Protein AF-A0A932MMW4-F1 (afdb_monomer_lite)

Structure (mmCIF, N/CA/C/O backbone):
data_AF-A0A932MMW4-F1
#
_entry.id   AF-A0A932MMW4-F1
#
loop_
_atom_site.group_PDB
_atom_site.id
_atom_site.type_symbol
_atom_site.label_atom_id
_atom_site.label_alt_id
_atom_site.label_comp_id
_atom_site.label_asym_id
_atom_site.label_entity_id
_atom_site.label_seq_id
_atom_site.pdbx_PDB_ins_code
_atom_site.Cartn_x
_atom_site.Cartn_y
_atom_site.Cartn_z
_atom_site.occupancy
_atom_site.B_iso_or_equiv
_atom_site.auth_seq_id
_atom_site.auth_comp_id
_atom_site.auth_asym_id
_atom_site.auth_atom_id
_atom_site.pdbx_PDB_model_num
ATOM 1 N N . MET A 1 1 ? -28.500 6.787 25.363 1.00 54.75 1 MET A N 1
ATOM 2 C CA . MET A 1 1 ? -27.500 6.655 24.282 1.00 54.75 1 MET A CA 1
ATOM 3 C C . MET A 1 1 ? -26.282 5.997 24.897 1.00 54.75 1 MET A C 1
ATOM 5 O O . MET A 1 1 ? -25.997 6.302 26.0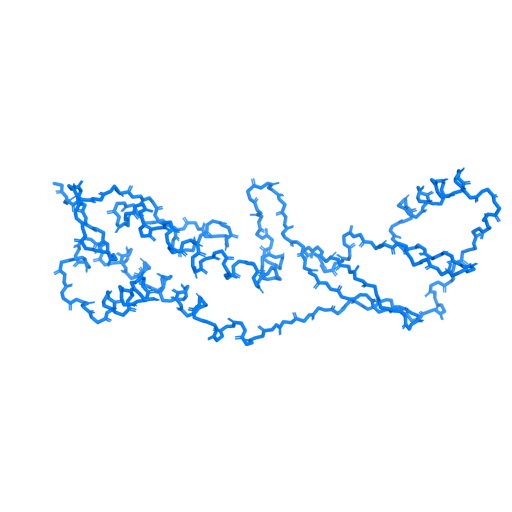50 1.00 54.75 1 MET A O 1
ATOM 9 N N . ALA A 1 2 ? -25.649 5.043 24.215 1.00 62.19 2 ALA A N 1
ATOM 10 C CA . ALA A 1 2 ? -24.431 4.435 24.739 1.00 62.19 2 ALA A CA 1
ATOM 11 C C . ALA A 1 2 ? -23.327 5.500 24.752 1.00 62.19 2 ALA A C 1
ATOM 13 O O . ALA A 1 2 ? -23.109 6.170 23.747 1.00 62.19 2 ALA A O 1
ATOM 14 N N . GLN A 1 3 ? -22.702 5.704 25.909 1.00 83.94 3 GLN A N 1
ATOM 15 C CA . GLN A 1 3 ? -21.613 6.661 26.059 1.00 83.94 3 GLN A CA 1
ATOM 16 C C . GLN A 1 3 ? -20.381 6.129 25.317 1.00 83.94 3 GLN A C 1
ATOM 18 O O . GLN A 1 3 ? -20.093 4.927 25.374 1.00 83.94 3 GLN A O 1
ATOM 23 N N . PHE A 1 4 ? -19.682 7.003 24.593 1.00 91.00 4 PHE A N 1
ATOM 24 C CA . PHE A 1 4 ? -18.461 6.626 23.889 1.00 91.00 4 PHE A CA 1
ATOM 25 C C . PHE A 1 4 ? -17.422 6.090 24.877 1.00 91.00 4 PHE A C 1
ATOM 27 O O . PHE A 1 4 ? -17.177 6.681 25.929 1.00 91.00 4 PHE A O 1
ATOM 34 N N . ARG A 1 5 ? -16.777 4.984 24.502 1.00 91.25 5 ARG A N 1
ATOM 35 C CA . ARG A 1 5 ? -15.598 4.459 25.186 1.00 91.25 5 ARG A CA 1
ATOM 36 C C . ARG A 1 5 ? -14.686 3.807 24.163 1.00 91.25 5 ARG A C 1
ATOM 38 O O . ARG A 1 5 ? -15.099 2.889 23.461 1.00 91.25 5 ARG A O 1
ATOM 45 N N . CYS A 1 6 ? -13.445 4.273 24.084 1.00 92.12 6 CYS A N 1
ATOM 46 C CA . CYS A 1 6 ? -12.487 3.754 23.119 1.00 92.12 6 CYS A CA 1
ATOM 47 C C . CYS A 1 6 ? -12.158 2.281 23.408 1.00 92.12 6 CYS A C 1
ATOM 49 O O . CYS A 1 6 ? -11.678 1.962 24.494 1.00 92.12 6 CYS A O 1
ATOM 51 N N . ILE A 1 7 ? -12.308 1.400 22.417 1.00 90.56 7 ILE A N 1
ATOM 52 C CA . ILE A 1 7 ? -12.016 -0.042 22.543 1.00 90.56 7 ILE A CA 1
ATOM 53 C C . ILE A 1 7 ? -10.526 -0.364 22.769 1.00 90.56 7 ILE A C 1
ATOM 55 O O . ILE A 1 7 ? -10.190 -1.497 23.103 1.00 90.56 7 ILE A O 1
ATOM 59 N N . TYR A 1 8 ? -9.630 0.614 22.587 1.00 89.94 8 TYR A N 1
ATOM 60 C CA . TYR A 1 8 ? -8.183 0.445 22.763 1.00 89.94 8 TYR A CA 1
ATOM 61 C C . TYR A 1 8 ? -7.666 1.022 24.079 1.00 89.94 8 TYR A C 1
ATOM 63 O O . TYR A 1 8 ? -7.039 0.312 24.858 1.00 89.94 8 TYR A O 1
ATOM 71 N N . CYS A 1 9 ? -7.893 2.316 24.326 1.00 90.62 9 CYS A N 1
ATOM 72 C CA . CYS A 1 9 ? -7.378 2.988 25.523 1.00 90.62 9 CYS A CA 1
ATOM 73 C C . CYS A 1 9 ? -8.384 3.048 26.673 1.00 90.62 9 CYS A C 1
ATOM 75 O O . CYS A 1 9 ? -8.041 3.553 27.737 1.00 90.62 9 CYS A O 1
ATOM 77 N N . LEU A 1 10 ? -9.613 2.563 26.460 1.00 90.44 10 LEU A N 1
ATOM 78 C CA . LEU A 1 10 ? -10.700 2.506 27.441 1.00 90.44 10 LEU A CA 1
ATOM 79 C C . LEU A 1 10 ? -11.137 3.861 28.015 1.00 90.44 10 LEU A C 1
ATOM 81 O O . LEU A 1 10 ? -11.967 3.873 28.924 1.00 90.44 10 LEU A O 1
ATOM 85 N N . LYS A 1 11 ? -10.626 4.969 27.469 1.00 90.75 11 LYS A N 1
ATOM 86 C CA . LYS A 1 11 ? -11.030 6.341 27.784 1.00 90.75 11 LYS A CA 1
ATOM 87 C C . LYS A 1 11 ? -12.410 6.642 27.220 1.00 90.75 11 LYS A C 1
ATOM 89 O O . LYS A 1 11 ? -12.733 6.199 26.112 1.00 90.75 11 LYS A O 1
ATOM 94 N N . ASP A 1 12 ? -13.188 7.395 27.977 1.00 92.62 12 ASP A N 1
ATOM 95 C CA . ASP A 1 12 ? -14.505 7.875 27.574 1.00 92.62 12 ASP A CA 1
ATOM 96 C C . ASP A 1 12 ? -14.435 9.249 26.883 1.00 92.62 12 ASP A C 1
ATOM 98 O O . ASP A 1 12 ? -13.357 9.772 26.583 1.00 92.62 12 ASP A O 1
ATOM 102 N N . GLU A 1 13 ? -15.602 9.817 26.585 1.00 91.44 13 GLU A N 1
ATOM 103 C CA . GLU A 1 13 ? -15.758 11.097 25.882 1.00 91.44 13 GLU A CA 1
ATOM 104 C C . GLU A 1 13 ? -15.216 12.314 26.645 1.00 91.44 13 GLU A C 1
ATOM 106 O O . GLU A 1 13 ? -14.970 13.350 26.029 1.00 91.44 13 GLU A O 1
ATOM 111 N N . GLN A 1 14 ? -15.004 12.207 27.962 1.00 91.12 14 GLN A N 1
ATOM 112 C CA . GLN A 1 14 ? -14.412 13.281 28.764 1.00 91.12 14 GLN A CA 1
ATOM 113 C C . GLN A 1 14 ? -12.898 13.362 28.545 1.00 91.12 14 GLN A C 1
ATOM 115 O O . GLN A 1 14 ? -12.306 14.436 28.648 1.00 91.12 14 GLN A O 1
ATOM 120 N N . GLU A 1 15 ? -12.268 12.231 28.218 1.00 92.88 15 GLU A N 1
ATOM 121 C CA . GLU A 1 15 ? -10.816 12.106 28.088 1.00 92.88 15 GLU A CA 1
ATOM 122 C C . GLU A 1 15 ? -10.335 11.899 26.644 1.00 92.88 15 GLU A C 1
ATOM 124 O O . GLU A 1 15 ? -9.129 11.973 26.374 1.00 92.88 15 GLU A O 1
ATOM 129 N N . ALA A 1 16 ? -11.237 11.581 25.711 1.00 93.69 16 ALA A N 1
ATOM 130 C CA . ALA A 1 16 ? -10.877 11.226 24.348 1.00 93.69 16 ALA A CA 1
ATOM 131 C C . ALA A 1 16 ? -11.954 11.594 23.317 1.00 93.69 16 ALA A C 1
ATOM 133 O O . ALA A 1 16 ? -13.139 11.334 23.493 1.00 93.69 16 ALA A O 1
ATOM 134 N N . THR A 1 17 ? -11.515 12.135 22.178 1.00 95.69 17 THR A N 1
ATOM 135 C CA . THR A 1 17 ? -12.396 12.473 21.051 1.00 95.69 17 THR A CA 1
ATOM 136 C C . THR A 1 17 ? -12.677 11.233 20.189 1.00 95.69 17 THR A C 1
ATOM 138 O O . THR A 1 17 ? -11.710 10.613 19.723 1.00 95.69 17 THR A O 1
ATOM 141 N N . PRO A 1 18 ? -13.950 10.869 19.941 1.00 94.81 18 PRO A N 1
ATOM 142 C CA . PRO A 1 18 ? -14.321 9.782 19.034 1.00 94.81 18 PRO A CA 1
ATOM 143 C C . PRO A 1 18 ? -13.820 10.010 17.603 1.00 94.81 18 PRO A C 1
ATOM 145 O O . PRO A 1 18 ? -13.626 11.141 17.159 1.00 94.81 18 PRO A O 1
ATOM 148 N N . SER A 1 19 ? -13.612 8.926 16.862 1.00 95.12 19 SER A N 1
ATOM 149 C CA . SER A 1 19 ? -13.256 8.958 15.444 1.00 95.12 19 SER A CA 1
ATOM 150 C C . SER A 1 19 ? -13.820 7.743 14.712 1.00 95.12 19 SER A C 1
ATOM 152 O O . SER A 1 19 ? -14.090 6.709 15.326 1.00 95.12 19 SER A O 1
ATOM 154 N N . ILE A 1 20 ? -13.947 7.858 13.390 1.00 94.69 20 ILE A N 1
ATOM 155 C CA . ILE A 1 20 ? -14.312 6.738 12.520 1.00 94.69 20 ILE A CA 1
ATOM 156 C C . ILE A 1 20 ? -13.055 5.902 12.257 1.00 94.69 20 ILE A C 1
ATOM 158 O O . ILE A 1 20 ? -12.068 6.411 11.714 1.00 94.69 20 ILE A O 1
ATOM 162 N N . SER A 1 21 ? -13.083 4.624 12.640 1.00 95.06 21 SER A N 1
ATOM 163 C CA . SER A 1 21 ? -12.035 3.658 12.282 1.00 95.06 21 SER A CA 1
ATOM 164 C C . SER A 1 21 ? -12.505 2.786 11.126 1.00 95.06 21 SER A C 1
ATOM 166 O O . SER A 1 21 ? -13.638 2.313 11.125 1.00 95.06 21 SER A O 1
ATOM 168 N N . HIS A 1 22 ? -11.644 2.553 10.141 1.00 95.69 22 HIS A N 1
ATOM 169 C CA . HIS A 1 22 ? -11.950 1.664 9.022 1.00 95.69 22 HIS A CA 1
ATOM 170 C C . HIS A 1 22 ? -11.292 0.314 9.258 1.00 95.69 22 HIS A C 1
ATOM 172 O O . HIS A 1 22 ? -10.068 0.281 9.289 1.00 95.69 22 HIS A O 1
ATOM 178 N N . ILE A 1 23 ? -12.050 -0.784 9.352 1.00 94.88 23 ILE A N 1
ATOM 179 C CA . ILE A 1 23 ? -11.541 -2.128 9.706 1.00 94.88 23 ILE A CA 1
ATOM 180 C C . ILE A 1 23 ? -10.325 -2.504 8.863 1.00 94.88 23 ILE A C 1
ATOM 182 O O . ILE A 1 23 ? -9.251 -2.785 9.395 1.00 94.88 23 ILE A O 1
ATOM 186 N N . PHE A 1 24 ? -10.488 -2.425 7.548 1.00 94.19 24 PHE A N 1
ATOM 187 C CA . PHE A 1 24 ? -9.375 -2.234 6.633 1.00 94.19 24 PHE A CA 1
ATOM 188 C C . PHE A 1 24 ? -9.349 -0.754 6.263 1.00 94.19 24 PHE A C 1
ATOM 190 O O . PHE A 1 24 ? -10.404 -0.227 5.912 1.00 94.19 24 PHE A O 1
ATOM 197 N N . PRO A 1 25 ? -8.198 -0.073 6.292 1.00 91.44 25 PRO A N 1
ATOM 198 C CA . PRO A 1 25 ? -8.126 1.309 5.852 1.00 91.44 25 PRO A CA 1
ATOM 199 C C . PRO A 1 25 ? -8.526 1.428 4.380 1.00 91.44 25 PRO A C 1
ATOM 201 O O . PRO A 1 25 ? -8.264 0.540 3.563 1.00 91.44 25 PRO A O 1
ATOM 204 N N . THR A 1 26 ? -9.120 2.563 4.018 1.00 89.50 26 THR A N 1
ATOM 205 C CA . THR A 1 26 ? -9.509 2.871 2.628 1.00 89.50 26 THR A CA 1
ATOM 206 C C . THR A 1 26 ? -8.328 2.805 1.665 1.00 89.50 26 THR A C 1
ATOM 208 O O . THR A 1 26 ? -8.479 2.416 0.512 1.00 89.50 26 THR A O 1
ATOM 211 N N . SER A 1 27 ? -7.121 3.106 2.153 1.00 87.25 27 SER A N 1
ATOM 212 C CA . SER A 1 27 ? -5.867 2.981 1.405 1.00 87.25 27 SER A CA 1
ATOM 213 C C . SER A 1 27 ? -5.496 1.537 1.034 1.00 87.25 27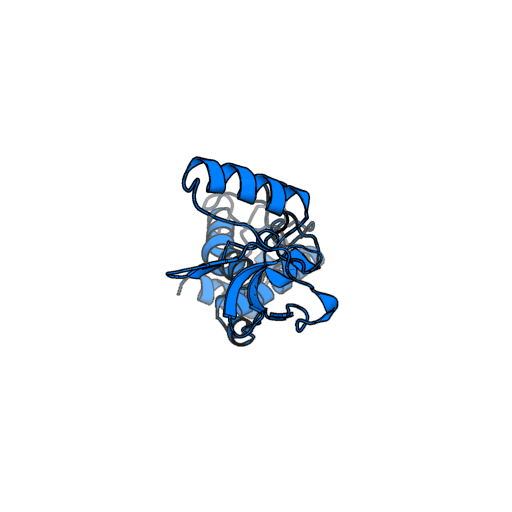 SER A C 1
ATOM 215 O O . SER A 1 27 ? -4.642 1.341 0.171 1.00 87.25 27 SER A O 1
ATOM 217 N N . LEU A 1 28 ? -6.136 0.550 1.665 1.00 90.00 28 LEU A N 1
ATOM 218 C CA . LEU A 1 28 ? -6.062 -0.880 1.361 1.00 90.00 28 LEU A CA 1
ATOM 219 C C . LEU A 1 28 ? -7.395 -1.405 0.786 1.00 90.00 28 LEU A C 1
ATOM 221 O O . LEU A 1 28 ? -7.641 -2.607 0.805 1.00 90.00 28 LEU A O 1
ATOM 225 N N . GLY A 1 29 ? -8.264 -0.518 0.286 1.00 88.44 29 GLY A N 1
ATOM 226 C CA . GLY A 1 29 ? -9.541 -0.881 -0.337 1.00 88.44 29 GLY A CA 1
ATOM 227 C C . GLY A 1 29 ? -10.658 -1.233 0.649 1.00 88.44 29 GLY A C 1
ATOM 228 O O . GLY A 1 29 ? -11.681 -1.780 0.242 1.00 88.44 29 GLY A O 1
ATOM 229 N N . GLY A 1 30 ? -10.485 -0.947 1.941 1.00 91.81 30 GLY A N 1
ATOM 230 C CA . GLY A 1 30 ? -11.514 -1.218 2.937 1.00 91.81 30 GLY A CA 1
ATOM 231 C C . GLY A 1 30 ? -12.696 -0.251 2.868 1.00 91.81 30 GLY A C 1
ATOM 232 O O . GLY A 1 30 ? -12.525 0.946 2.649 1.00 91.81 30 GLY A O 1
ATOM 233 N N . THR A 1 31 ? -13.896 -0.790 3.083 1.00 92.75 31 THR A N 1
ATOM 234 C CA . THR A 1 31 ? -15.178 -0.059 3.042 1.00 92.75 31 THR A CA 1
ATOM 235 C C . THR A 1 31 ? -15.984 -0.184 4.333 1.00 92.75 31 THR A C 1
ATOM 237 O O . THR A 1 31 ? -17.052 0.404 4.462 1.00 92.75 31 THR A O 1
ATOM 240 N N . LEU A 1 32 ? -15.507 -0.994 5.281 1.00 95.06 32 LEU A N 1
ATOM 241 C CA . LEU A 1 32 ? -16.192 -1.241 6.542 1.00 95.06 32 LEU A CA 1
ATOM 242 C C . LEU A 1 32 ? -15.663 -0.308 7.620 1.00 95.06 32 LEU A C 1
ATOM 244 O O . LEU A 1 32 ? -14.456 -0.248 7.859 1.00 95.06 32 LEU A O 1
ATOM 248 N N . GLU A 1 33 ? -16.589 0.336 8.315 1.00 95.19 33 GLU A N 1
ATOM 249 C CA . GLU A 1 33 ? -16.298 1.337 9.332 1.00 95.19 33 GLU A CA 1
ATOM 250 C C . GLU A 1 33 ? -16.858 0.932 10.702 1.00 95.19 33 GLU A C 1
ATOM 252 O O . GLU A 1 33 ? -17.843 0.194 10.825 1.00 95.19 33 GLU A O 1
ATOM 257 N N . LEU A 1 34 ? -16.196 1.439 11.734 1.00 92.25 34 LEU A N 1
ATOM 258 C CA . LEU A 1 34 ? -16.620 1.466 13.122 1.00 92.25 34 LEU A CA 1
ATOM 259 C C . LEU A 1 34 ? -16.794 2.926 13.531 1.00 92.25 34 LEU A C 1
ATOM 261 O O . LEU A 1 34 ? -15.818 3.673 13.644 1.00 92.25 34 LEU A O 1
ATOM 265 N N . ASN A 1 35 ? -18.044 3.303 13.774 1.00 91.25 35 ASN A N 1
ATOM 266 C CA . ASN A 1 35 ? -18.404 4.619 14.284 1.00 91.25 35 ASN A CA 1
ATOM 267 C C . ASN A 1 35 ? -18.329 4.613 15.809 1.00 91.25 35 ASN A C 1
ATOM 269 O O . ASN A 1 35 ? -18.717 3.630 16.438 1.00 91.25 35 ASN A O 1
ATOM 273 N N . ASP A 1 36 ? -17.807 5.695 16.386 1.00 88.38 36 ASP A N 1
ATOM 274 C CA . ASP A 1 36 ? -17.819 5.952 17.831 1.00 88.38 36 ASP A CA 1
ATOM 275 C C . ASP A 1 36 ? -17.263 4.806 18.706 1.00 88.38 36 ASP A C 1
ATOM 277 O O . ASP A 1 36 ? -17.675 4.610 19.847 1.00 88.38 36 ASP A O 1
ATOM 281 N N . ALA A 1 37 ? -16.287 4.053 18.187 1.00 91.31 37 ALA A N 1
ATOM 282 C CA . ALA A 1 37 ? -15.638 2.949 18.908 1.00 91.31 37 ALA A CA 1
ATOM 283 C C . ALA A 1 37 ? -14.154 3.209 19.205 1.00 91.31 37 ALA A C 1
ATOM 285 O O . ALA A 1 37 ? -13.584 2.629 20.128 1.00 91.31 37 ALA A O 1
ATOM 286 N N . VAL A 1 38 ? -13.501 4.074 18.426 1.00 93.88 38 VAL A N 1
ATOM 287 C CA . VAL A 1 38 ? -12.055 4.316 18.496 1.00 93.88 38 VAL A CA 1
ATOM 288 C C . VAL A 1 38 ? -11.803 5.810 18.632 1.00 93.88 38 VAL A C 1
ATOM 290 O O . VAL A 1 38 ? -12.338 6.603 17.861 1.00 93.88 38 VAL A O 1
ATOM 293 N N . CYS A 1 39 ? -10.966 6.222 19.585 1.00 95.44 39 CYS A N 1
ATOM 294 C CA . CYS A 1 39 ? -10.597 7.630 19.706 1.00 95.44 39 CYS A CA 1
ATOM 295 C C . CYS A 1 39 ? -9.556 8.057 18.664 1.00 95.44 39 CYS A C 1
ATOM 297 O O . CYS A 1 39 ? -8.750 7.252 18.189 1.00 95.44 39 CYS A O 1
ATOM 299 N N . GLN A 1 40 ? -9.516 9.356 18.371 1.00 96.00 40 GLN A N 1
ATOM 300 C CA . GLN A 1 40 ? -8.612 9.943 17.385 1.00 96.00 40 GLN A CA 1
ATOM 301 C C . GLN A 1 40 ? -7.131 9.628 17.654 1.00 96.00 40 GLN A C 1
ATOM 303 O O . GLN A 1 40 ? -6.372 9.400 16.709 1.00 96.00 40 GLN A O 1
ATOM 308 N N . SER A 1 41 ? -6.703 9.598 18.921 1.00 95.62 41 SER A N 1
ATOM 309 C CA . SER A 1 41 ? -5.307 9.321 19.279 1.00 95.62 41 SER A CA 1
ATOM 310 C C . SER A 1 41 ? -4.910 7.872 18.984 1.00 95.62 41 SER A C 1
ATOM 312 O O . SER A 1 41 ? -3.887 7.651 18.336 1.00 95.62 41 SER A O 1
ATOM 314 N N . CYS A 1 42 ? -5.736 6.893 19.373 1.00 94.94 42 CYS A N 1
ATOM 315 C CA . CYS A 1 42 ? -5.507 5.482 19.052 1.00 94.94 42 CYS A CA 1
ATOM 316 C C . CYS A 1 42 ? -5.561 5.233 17.543 1.00 94.94 42 CYS A C 1
ATOM 318 O O . CYS A 1 42 ? -4.668 4.580 17.011 1.00 94.94 42 CYS A O 1
ATOM 320 N N . ASN A 1 43 ? -6.547 5.806 16.849 1.00 95.50 43 ASN A N 1
ATOM 321 C CA . ASN A 1 43 ? -6.680 5.689 15.396 1.00 95.50 43 ASN A CA 1
ATOM 322 C C . ASN A 1 43 ? -5.433 6.236 14.672 1.00 95.50 43 ASN A C 1
ATOM 324 O O . ASN A 1 43 ? -4.843 5.576 13.819 1.00 95.50 43 ASN A O 1
ATOM 328 N N . SER A 1 44 ? -4.950 7.414 15.087 1.00 95.19 44 SER A N 1
ATOM 329 C CA . SER A 1 44 ? -3.746 8.027 14.506 1.00 95.19 44 SER A CA 1
ATOM 330 C C . SER A 1 44 ? -2.482 7.204 14.765 1.00 95.19 44 SER A C 1
ATOM 332 O O . SER A 1 44 ? -1.629 7.087 13.882 1.00 95.19 44 SER A O 1
ATOM 334 N N . LEU A 1 45 ? -2.355 6.629 15.965 1.00 94.69 45 LEU A N 1
ATOM 335 C CA . LEU A 1 45 ? -1.234 5.769 16.339 1.00 94.69 45 LEU A CA 1
ATOM 336 C C . LEU A 1 45 ? -1.233 4.468 15.525 1.00 94.69 45 LEU A C 1
ATOM 338 O O . LEU A 1 45 ? -0.202 4.100 14.968 1.00 94.69 45 LEU A O 1
ATOM 342 N N . ILE A 1 46 ? -2.389 3.812 15.395 1.00 94.94 46 ILE A N 1
ATOM 343 C CA . ILE A 1 46 ? -2.564 2.608 14.571 1.00 94.94 46 ILE A CA 1
ATOM 344 C C . ILE A 1 46 ? -2.191 2.902 13.117 1.00 94.94 46 ILE A C 1
ATOM 346 O O . ILE A 1 46 ? -1.372 2.187 12.539 1.00 94.94 46 ILE A O 1
ATOM 350 N N . ASN A 1 47 ? -2.704 3.988 12.539 1.00 94.44 47 ASN A N 1
ATOM 351 C CA . ASN A 1 47 ? -2.365 4.356 11.169 1.00 94.44 47 ASN A CA 1
ATOM 352 C C . ASN A 1 47 ? -0.843 4.529 10.982 1.00 94.44 47 ASN A C 1
ATOM 354 O O . ASN A 1 47 ? -0.266 3.982 10.044 1.00 94.44 47 ASN A O 1
ATOM 358 N N . ARG A 1 48 ? -0.169 5.232 11.905 1.00 95.00 48 ARG A N 1
ATOM 359 C CA . ARG A 1 48 ? 1.275 5.507 11.815 1.00 95.00 48 ARG A CA 1
ATOM 360 C C . ARG A 1 48 ? 2.151 4.269 12.024 1.00 95.00 48 ARG A C 1
ATOM 362 O O . ARG A 1 48 ? 3.111 4.079 11.284 1.00 95.00 48 ARG A O 1
ATOM 369 N N . GLU A 1 49 ? 1.851 3.458 13.034 1.00 94.12 49 GLU A N 1
ATOM 370 C CA . GLU A 1 49 ? 2.726 2.357 13.472 1.00 94.12 49 GLU A CA 1
ATOM 371 C C . GLU A 1 49 ? 2.383 1.014 12.817 1.00 94.12 49 GLU A C 1
ATOM 373 O O . GLU A 1 49 ? 3.165 0.064 12.893 1.00 94.12 49 GLU A O 1
ATOM 378 N N . THR A 1 50 ? 1.196 0.902 12.217 1.00 93.75 50 THR A N 1
ATOM 379 C CA . THR A 1 50 ? 0.634 -0.375 11.765 1.00 93.75 50 THR A CA 1
ATOM 380 C C . THR A 1 50 ? 0.205 -0.328 10.301 1.00 93.75 50 THR A C 1
ATOM 382 O O . THR A 1 50 ? 0.761 -1.061 9.482 1.00 93.75 50 THR A O 1
ATOM 385 N N . GLU A 1 51 ? -0.742 0.542 9.947 1.00 94.25 51 GLU A N 1
ATOM 386 C CA . GLU A 1 51 ? -1.355 0.531 8.610 1.00 94.25 51 GLU A CA 1
ATOM 387 C C . GLU A 1 51 ? -0.425 1.089 7.526 1.00 94.25 51 GLU A C 1
ATOM 389 O O . GLU A 1 51 ? -0.245 0.460 6.484 1.00 94.25 51 GLU A O 1
ATOM 394 N N . GLU A 1 52 ? 0.210 2.237 7.768 1.00 93.06 52 GLU A N 1
ATOM 395 C CA . GLU A 1 52 ? 1.102 2.876 6.798 1.00 93.06 52 GLU A CA 1
ATOM 396 C C . GLU A 1 52 ? 2.374 2.047 6.519 1.00 93.06 52 GLU A C 1
ATOM 398 O O . GLU A 1 52 ? 2.719 1.877 5.344 1.00 93.06 52 GLU A O 1
ATOM 403 N N . PRO A 1 53 ? 3.053 1.453 7.527 1.00 93.81 53 PRO A N 1
ATOM 404 C CA . PRO A 1 53 ? 4.147 0.518 7.279 1.00 93.81 53 PRO A CA 1
ATOM 405 C C . PRO A 1 53 ? 3.718 -0.703 6.460 1.00 93.81 53 PRO A C 1
ATOM 407 O O . PRO A 1 53 ? 4.440 -1.093 5.544 1.00 93.81 53 PRO A O 1
ATOM 410 N N . PHE A 1 54 ? 2.537 -1.268 6.739 1.00 93.19 54 PHE A N 1
ATOM 411 C CA . PHE A 1 54 ? 2.000 -2.379 5.955 1.00 93.19 54 PHE A CA 1
ATOM 412 C C . PHE A 1 54 ? 1.740 -1.950 4.505 1.00 93.19 54 PHE A C 1
ATOM 414 O O . PHE A 1 54 ? 2.238 -2.568 3.569 1.00 93.19 54 PHE A O 1
ATOM 421 N N . ARG A 1 55 ? 1.045 -0.832 4.291 1.00 90.94 55 ARG A N 1
ATOM 422 C CA . ARG A 1 55 ? 0.766 -0.296 2.952 1.00 90.94 55 ARG A CA 1
ATOM 423 C C . ARG A 1 55 ? 2.038 -0.063 2.131 1.00 90.94 55 ARG A C 1
ATOM 425 O O . ARG A 1 55 ? 2.052 -0.335 0.933 1.00 90.94 55 ARG A O 1
ATOM 432 N N . ARG A 1 56 ? 3.095 0.456 2.763 1.00 90.25 56 ARG A N 1
ATOM 433 C CA . ARG A 1 56 ? 4.379 0.752 2.111 1.00 90.25 56 ARG A CA 1
ATOM 434 C C . ARG A 1 56 ? 5.127 -0.505 1.676 1.00 90.25 56 ARG A C 1
ATOM 436 O O . ARG A 1 56 ? 5.731 -0.488 0.609 1.00 90.25 56 ARG A O 1
ATOM 443 N N . ASP A 1 57 ? 5.108 -1.552 2.493 1.00 91.69 57 ASP A N 1
ATOM 444 C CA . ASP A 1 57 ? 5.882 -2.770 2.237 1.00 91.69 57 ASP A CA 1
ATOM 445 C C . ASP A 1 57 ? 5.135 -3.743 1.295 1.00 91.69 57 ASP A C 1
ATOM 447 O O . ASP A 1 57 ? 5.749 -4.655 0.744 1.00 91.69 57 ASP A O 1
ATOM 451 N N . TRP A 1 58 ? 3.839 -3.509 1.036 1.00 89.19 58 TRP A N 1
ATOM 452 C CA . TRP A 1 58 ? 2.986 -4.358 0.189 1.00 89.19 58 TRP A CA 1
ATOM 453 C C . TRP A 1 58 ? 2.326 -3.639 -1.011 1.00 89.19 58 TRP A C 1
ATOM 455 O O . TRP A 1 58 ? 1.139 -3.855 -1.275 1.00 89.19 58 TRP A O 1
ATOM 465 N N . PRO A 1 59 ? 3.055 -2.826 -1.808 1.00 88.94 59 PRO A N 1
ATOM 466 C CA . PRO A 1 59 ? 2.474 -2.101 -2.943 1.00 88.94 59 PRO A CA 1
ATOM 467 C C . PRO A 1 59 ? 1.985 -3.043 -4.050 1.00 88.94 59 PRO A C 1
ATOM 469 O O . PRO A 1 59 ? 1.040 -2.712 -4.761 1.00 88.94 59 PRO A O 1
ATOM 472 N N . PHE A 1 60 ? 2.582 -4.236 -4.160 1.00 89.56 60 PHE A N 1
ATOM 473 C CA . PHE A 1 60 ? 2.164 -5.273 -5.102 1.00 89.56 60 PHE A CA 1
ATOM 474 C C . PHE A 1 60 ? 0.706 -5.692 -4.906 1.00 89.56 60 PHE A C 1
ATOM 476 O O . PHE A 1 60 ? -0.031 -5.764 -5.883 1.00 89.56 60 PHE A O 1
ATOM 483 N N . LEU A 1 61 ? 0.269 -5.907 -3.659 1.00 88.00 61 LEU A N 1
ATOM 484 C CA . LEU A 1 61 ? -1.121 -6.284 -3.381 1.00 88.00 61 LEU A CA 1
ATOM 485 C C . LEU A 1 61 ? -2.090 -5.185 -3.821 1.00 88.00 61 LEU A C 1
ATOM 487 O O . LEU A 1 61 ? -3.147 -5.476 -4.368 1.00 88.00 61 LEU A O 1
ATOM 491 N N . LEU A 1 62 ? -1.714 -3.922 -3.622 1.00 89.50 62 LEU A N 1
ATOM 492 C CA . LEU A 1 62 ? -2.539 -2.779 -4.012 1.00 89.50 62 LEU A CA 1
ATOM 493 C C . LEU A 1 62 ? -2.621 -2.632 -5.525 1.00 89.50 62 LEU A C 1
ATOM 495 O O . LEU A 1 62 ? -3.706 -2.381 -6.042 1.00 89.50 62 LEU A O 1
ATOM 499 N N . SER A 1 63 ? -1.496 -2.827 -6.216 1.00 89.88 63 SER A N 1
ATOM 500 C CA . SER A 1 63 ? -1.452 -2.814 -7.677 1.00 89.88 63 SER A CA 1
ATOM 501 C C . SER A 1 63 ? -2.307 -3.935 -8.265 1.00 89.88 63 SER A C 1
ATOM 503 O O . SER A 1 63 ? -3.206 -3.673 -9.059 1.00 89.88 63 SER A O 1
ATOM 505 N N . LEU A 1 64 ? -2.104 -5.168 -7.784 1.00 86.81 64 LEU A N 1
ATOM 506 C CA . LEU A 1 64 ? -2.815 -6.364 -8.238 1.00 86.81 64 LEU A CA 1
ATOM 507 C C . LEU A 1 64 ? -4.332 -6.263 -8.039 1.00 86.81 64 LEU A C 1
ATOM 509 O O . LEU A 1 64 ? -5.102 -6.705 -8.885 1.00 86.81 64 LEU A O 1
ATOM 513 N N . LEU A 1 65 ? -4.768 -5.693 -6.915 1.00 86.75 65 LEU A N 1
ATOM 514 C CA . LEU A 1 65 ? -6.187 -5.520 -6.602 1.00 86.75 65 LEU A CA 1
ATOM 515 C C . LEU A 1 65 ? -6.788 -4.244 -7.217 1.00 86.75 65 LEU A C 1
ATOM 517 O O . LEU A 1 65 ? -7.965 -3.962 -6.995 1.00 86.75 65 LEU A O 1
ATOM 521 N N . GLY A 1 66 ? -6.002 -3.447 -7.950 1.00 86.94 66 GLY A N 1
ATOM 522 C CA . GLY A 1 66 ? -6.454 -2.182 -8.532 1.00 86.94 66 GLY A CA 1
ATOM 523 C C . GLY A 1 66 ? -6.855 -1.130 -7.491 1.00 86.94 66 GLY A C 1
ATOM 524 O O . GLY A 1 66 ? -7.640 -0.228 -7.791 1.00 86.94 66 GLY A O 1
ATOM 525 N N . ILE A 1 67 ? -6.341 -1.234 -6.261 1.00 88.75 67 ILE A N 1
ATOM 526 C CA . ILE A 1 67 ? -6.671 -0.319 -5.166 1.00 88.75 67 ILE A CA 1
ATOM 527 C C . ILE A 1 67 ? -6.011 1.029 -5.440 1.00 88.75 67 ILE A C 1
ATOM 529 O O . ILE A 1 67 ? -4.787 1.151 -5.525 1.00 88.75 67 ILE A O 1
ATOM 533 N N . ARG A 1 68 ? -6.836 2.069 -5.559 1.00 86.56 68 ARG A N 1
ATOM 534 C CA . ARG A 1 68 ? -6.375 3.422 -5.868 1.00 86.56 68 ARG A CA 1
ATOM 535 C C . ARG A 1 68 ? -6.002 4.177 -4.602 1.00 86.56 68 ARG A C 1
ATOM 537 O O . ARG A 1 68 ? -6.653 4.093 -3.566 1.00 86.56 68 ARG A O 1
ATOM 544 N N . SER A 1 69 ? -4.940 4.965 -4.704 1.00 81.75 69 SER A N 1
ATOM 545 C CA . SER A 1 69 ? -4.601 5.961 -3.691 1.00 81.75 69 SER A CA 1
ATOM 546 C C . SER A 1 69 ? -5.627 7.101 -3.673 1.00 81.75 69 SER A C 1
ATOM 548 O O . SER A 1 69 ? -6.376 7.293 -4.625 1.00 81.75 69 SER A O 1
ATOM 550 N N . ARG A 1 70 ? -5.564 7.962 -2.647 1.00 76.69 70 ARG A N 1
ATOM 551 C CA . ARG A 1 70 ? -6.367 9.204 -2.558 1.00 76.69 70 ARG A CA 1
ATOM 552 C C . ARG A 1 70 ? -6.231 10.141 -3.768 1.00 76.69 70 ARG A C 1
ATOM 554 O O . ARG A 1 70 ? -7.014 11.067 -3.909 1.00 76.69 70 ARG A O 1
ATOM 561 N N . ARG A 1 71 ? -5.195 9.958 -4.594 1.00 81.31 71 ARG A N 1
ATOM 562 C CA . ARG A 1 71 ? -4.957 10.730 -5.823 1.00 81.31 71 ARG A CA 1
ATOM 563 C C . ARG A 1 71 ? -5.465 10.008 -7.075 1.00 81.31 71 ARG A C 1
ATOM 565 O O . ARG A 1 71 ? -5.002 10.328 -8.163 1.00 81.31 71 ARG A O 1
ATOM 572 N N . GLU A 1 72 ? -6.328 9.006 -6.919 1.00 80.12 72 GLU A N 1
ATOM 573 C CA . GLU A 1 72 ? -6.879 8.182 -8.005 1.00 80.12 72 GLU A CA 1
ATOM 574 C C . GLU A 1 72 ? -5.826 7.421 -8.828 1.00 80.12 72 GLU A C 1
ATOM 576 O O . GLU A 1 72 ? -6.072 7.007 -9.957 1.00 80.12 72 GLU A O 1
ATOM 581 N N . LYS A 1 73 ? -4.637 7.200 -8.254 1.00 83.69 73 LYS A N 1
ATOM 582 C CA . LYS A 1 73 ? -3.545 6.450 -8.893 1.00 83.69 73 LYS A CA 1
ATOM 583 C C . LYS A 1 73 ? -3.354 5.095 -8.233 1.00 83.69 73 LYS A C 1
ATOM 585 O O . LYS A 1 73 ? -3.269 5.043 -7.002 1.00 83.69 73 LYS A O 1
ATOM 590 N N . VAL A 1 74 ? -3.231 4.045 -9.041 1.00 85.75 74 VAL A N 1
ATOM 591 C CA . VAL A 1 74 ? -2.810 2.713 -8.587 1.00 85.75 74 VAL A CA 1
ATOM 592 C C . VAL A 1 74 ? -1.323 2.764 -8.196 1.00 85.75 74 VAL A C 1
ATOM 594 O O . VAL A 1 74 ? -0.531 3.361 -8.934 1.00 85.75 74 VAL A O 1
ATOM 597 N N . PRO A 1 75 ? -0.923 2.228 -7.028 1.00 88.81 75 PRO A N 1
ATOM 598 C CA . PRO A 1 75 ? 0.479 2.166 -6.627 1.00 88.81 75 PRO A CA 1
ATOM 599 C C . PRO A 1 75 ? 1.319 1.371 -7.623 1.00 88.81 75 PRO A C 1
ATOM 601 O O . PRO A 1 75 ? 0.929 0.284 -8.029 1.00 88.81 75 PRO A O 1
ATOM 604 N N . LEU A 1 76 ? 2.495 1.893 -7.968 1.00 90.88 76 LEU A N 1
ATOM 605 C CA . LEU A 1 76 ? 3.431 1.167 -8.816 1.00 90.88 76 LEU A CA 1
ATOM 606 C C . LEU A 1 76 ? 4.306 0.218 -7.989 1.00 90.88 76 LEU A C 1
ATOM 608 O O . LEU A 1 76 ? 4.673 0.531 -6.853 1.00 90.88 76 LEU A O 1
ATOM 612 N N . VAL A 1 77 ? 4.687 -0.911 -8.582 1.00 92.00 77 VAL A N 1
ATOM 613 C CA . VAL A 1 77 ? 5.505 -1.944 -7.933 1.00 92.00 77 VAL A CA 1
ATOM 614 C C . VAL A 1 77 ? 6.966 -1.797 -8.359 1.00 92.00 77 VAL A C 1
ATOM 616 O O . VAL A 1 77 ? 7.252 -1.917 -9.549 1.00 92.00 77 VAL A O 1
ATOM 619 N N . PRO A 1 78 ? 7.912 -1.545 -7.436 1.00 91.88 78 PRO A N 1
ATOM 620 C CA . PRO A 1 78 ? 9.331 -1.524 -7.775 1.00 91.88 78 PRO A CA 1
ATOM 621 C C . PRO A 1 78 ? 9.779 -2.879 -8.338 1.00 91.88 78 PRO A C 1
ATOM 623 O O . PRO A 1 78 ? 9.531 -3.917 -7.726 1.00 91.88 78 PRO A O 1
ATOM 626 N N . ALA A 1 79 ? 10.459 -2.860 -9.480 1.00 93.12 79 ALA A N 1
ATOM 627 C CA . ALA A 1 79 ? 10.937 -4.055 -10.166 1.00 93.12 79 ALA A CA 1
ATOM 628 C C . ALA A 1 79 ? 12.290 -3.813 -10.852 1.00 93.12 79 ALA A C 1
ATOM 630 O O . ALA A 1 79 ? 12.777 -2.681 -10.966 1.00 93.12 79 ALA A O 1
ATOM 631 N N . ILE A 1 80 ? 12.906 -4.899 -11.306 1.00 91.50 80 ILE A N 1
ATOM 632 C CA . ILE A 1 80 ? 14.121 -4.912 -12.110 1.00 91.50 80 ILE A CA 1
ATOM 633 C C . ILE A 1 80 ? 13.763 -5.475 -13.482 1.00 91.50 80 ILE A C 1
ATOM 635 O O . ILE A 1 80 ? 13.263 -6.588 -13.596 1.00 91.50 80 ILE A O 1
ATOM 639 N N . LEU A 1 81 ? 14.032 -4.700 -14.524 1.00 89.06 81 LEU A N 1
ATOM 640 C CA . LEU A 1 81 ? 13.944 -5.135 -15.908 1.00 89.06 81 LEU A CA 1
ATOM 641 C C . LEU A 1 81 ? 15.282 -5.754 -16.315 1.00 89.06 81 LEU A C 1
ATOM 643 O O . LEU A 1 81 ? 16.315 -5.082 -16.259 1.00 89.06 81 LEU A O 1
ATOM 647 N N . HIS A 1 82 ? 15.249 -7.020 -16.714 1.00 87.19 82 HIS A N 1
ATOM 648 C CA . HIS A 1 82 ? 16.377 -7.758 -17.267 1.00 87.19 82 HIS A CA 1
ATOM 649 C C . HIS A 1 82 ? 16.283 -7.754 -18.790 1.00 87.19 82 HIS A C 1
ATOM 651 O O . HIS A 1 82 ? 15.308 -8.258 -19.352 1.00 87.19 82 HIS A O 1
ATOM 657 N N . TYR A 1 83 ? 17.289 -7.196 -19.459 1.00 78.38 83 TYR A N 1
ATOM 658 C CA . TYR A 1 83 ? 17.323 -7.123 -20.920 1.00 78.38 83 TYR A CA 1
ATOM 659 C C . TYR A 1 83 ? 18.765 -7.013 -21.423 1.00 78.38 83 TYR A C 1
ATOM 661 O O . TYR A 1 83 ? 19.516 -6.196 -20.913 1.00 78.38 83 TYR A O 1
ATOM 669 N N . GLU A 1 84 ? 19.166 -7.827 -22.407 1.00 77.75 84 GLU A N 1
ATOM 670 C CA . GLU A 1 84 ? 20.535 -7.825 -22.974 1.00 77.75 84 GLU A CA 1
ATOM 671 C C . GLU A 1 84 ? 21.677 -7.931 -21.938 1.00 77.75 84 GLU A C 1
ATOM 673 O O . GLU A 1 84 ? 22.782 -7.450 -22.161 1.00 77.75 84 GLU A O 1
ATOM 678 N N . GLY A 1 85 ? 21.426 -8.576 -20.793 1.00 80.69 85 GLY A N 1
ATOM 679 C CA . GLY A 1 85 ? 22.389 -8.654 -19.686 1.00 80.69 85 GLY A CA 1
ATOM 680 C C . GLY A 1 85 ? 22.390 -7.431 -18.759 1.00 80.69 85 GLY A C 1
ATOM 681 O O . GLY A 1 85 ? 23.000 -7.483 -17.693 1.00 80.69 85 GLY A O 1
ATOM 682 N N . GLU A 1 86 ? 21.645 -6.381 -19.104 1.00 82.69 86 GLU A N 1
ATOM 683 C CA . GLU A 1 86 ? 21.462 -5.182 -18.293 1.00 82.69 86 GLU A CA 1
ATOM 684 C C . GLU A 1 86 ? 20.359 -5.348 -17.247 1.00 82.69 86 GLU A C 1
ATOM 686 O O . GLU A 1 86 ? 19.409 -6.125 -17.406 1.00 82.69 86 GLU A O 1
ATOM 691 N N . ARG A 1 87 ? 20.483 -4.575 -16.161 1.00 88.12 87 ARG A N 1
ATOM 692 C CA . ARG A 1 87 ? 19.520 -4.527 -15.054 1.00 88.12 87 ARG A CA 1
ATOM 693 C C . ARG A 1 87 ? 19.066 -3.095 -14.826 1.00 88.12 87 ARG A C 1
ATOM 695 O O . ARG A 1 87 ? 19.814 -2.275 -14.295 1.00 88.12 87 ARG A O 1
ATOM 702 N N . VAL A 1 88 ? 17.818 -2.805 -15.173 1.00 87.88 88 VAL A N 1
ATOM 703 C CA . VAL A 1 88 ? 17.253 -1.454 -15.088 1.00 87.88 88 VAL A CA 1
ATOM 704 C C . VAL A 1 88 ? 16.168 -1.408 -14.021 1.00 87.88 88 VAL A C 1
ATOM 706 O O . VAL A 1 88 ? 15.268 -2.242 -14.003 1.00 87.88 88 VAL A O 1
ATOM 709 N N . LYS A 1 89 ? 16.225 -0.424 -13.119 1.00 90.06 89 LYS A N 1
ATOM 710 C CA . LYS A 1 89 ? 15.144 -0.204 -12.148 1.00 90.06 89 LYS A CA 1
ATOM 711 C C . LYS A 1 89 ? 13.923 0.360 -12.868 1.00 90.06 89 LYS A C 1
ATOM 713 O O . LYS A 1 89 ? 14.018 1.403 -13.513 1.00 90.06 89 LYS A O 1
ATOM 718 N N . VAL A 1 90 ? 12.787 -0.309 -12.716 1.00 91.81 90 VAL A N 1
ATOM 719 C CA . VAL A 1 90 ? 11.500 0.094 -13.289 1.00 91.81 90 VAL A CA 1
ATOM 720 C C . VAL A 1 90 ? 10.404 0.027 -12.228 1.00 91.81 90 VAL A C 1
ATOM 722 O O . VAL A 1 90 ? 10.607 -0.464 -11.117 1.00 91.81 90 VAL A O 1
ATOM 725 N N . TYR A 1 91 ? 9.236 0.548 -12.577 1.00 91.25 91 TYR A N 1
ATOM 726 C CA . TYR A 1 91 ? 8.039 0.508 -11.749 1.00 91.25 91 TYR A CA 1
ATOM 727 C C . TYR A 1 91 ? 6.910 -0.113 -12.567 1.00 91.25 91 TYR A C 1
ATOM 729 O O . TYR A 1 91 ? 6.627 0.384 -13.654 1.00 91.25 91 TYR A O 1
ATOM 737 N N . LEU A 1 92 ? 6.294 -1.185 -12.073 1.00 90.50 92 LEU A N 1
ATOM 738 C CA . LEU A 1 92 ? 5.220 -1.896 -12.768 1.00 90.50 92 LEU A CA 1
ATOM 739 C C . LEU A 1 92 ? 3.851 -1.306 -12.417 1.00 90.50 92 LEU A C 1
ATOM 741 O O . LEU A 1 92 ? 3.627 -0.922 -11.267 1.00 90.50 92 LEU A O 1
ATOM 745 N N . ASN A 1 93 ? 2.955 -1.237 -13.398 1.00 88.25 93 ASN A N 1
ATOM 746 C CA . ASN A 1 93 ? 1.549 -0.856 -13.233 1.00 88.25 93 ASN A CA 1
ATOM 747 C C . ASN A 1 93 ? 0.682 -2.049 -12.758 1.00 88.25 93 ASN A C 1
ATOM 749 O O . ASN A 1 93 ? 1.208 -3.066 -12.293 1.00 88.25 93 ASN A O 1
ATOM 753 N N . ALA A 1 94 ? -0.647 -1.907 -12.825 1.00 86.69 94 ALA A N 1
ATOM 754 C CA . ALA A 1 94 ? -1.604 -2.943 -12.415 1.00 86.69 94 ALA A CA 1
ATOM 755 C C . ALA A 1 94 ? -1.570 -4.166 -13.343 1.00 86.69 94 ALA A C 1
ATOM 757 O O . ALA A 1 94 ? -1.816 -5.291 -12.915 1.00 86.69 94 ALA A O 1
ATOM 758 N N . GLU A 1 95 ? -1.214 -3.940 -14.603 1.00 86.69 95 GLU A N 1
ATOM 759 C CA . GLU A 1 95 ? -1.092 -4.935 -15.661 1.00 86.69 95 GLU A CA 1
ATOM 760 C C . GLU A 1 95 ? 0.250 -5.691 -15.596 1.00 86.69 95 GLU A C 1
ATOM 762 O O . GLU A 1 95 ? 0.463 -6.652 -16.332 1.00 86.69 95 GLU A O 1
ATOM 767 N N . GLY A 1 96 ? 1.157 -5.287 -14.697 1.00 84.50 96 GLY A N 1
ATOM 768 C CA . GLY A 1 96 ? 2.502 -5.855 -14.583 1.00 84.50 96 GLY A CA 1
ATOM 769 C C . GLY A 1 96 ? 3.487 -5.321 -15.628 1.00 84.50 96 GLY A C 1
ATOM 770 O O . GLY A 1 96 ? 4.600 -5.835 -15.749 1.00 84.50 96 GLY A O 1
ATOM 771 N N . GLU A 1 97 ? 3.110 -4.277 -16.360 1.00 85.81 97 GLU A N 1
ATOM 772 C CA . GLU A 1 97 ? 3.927 -3.634 -17.382 1.00 85.81 97 GLU A CA 1
ATOM 773 C C . GLU A 1 97 ? 4.742 -2.475 -16.784 1.00 85.81 97 GLU A C 1
ATOM 775 O O . GLU A 1 97 ? 4.269 -1.773 -15.883 1.00 85.81 97 GLU A O 1
ATOM 780 N N . PRO A 1 98 ? 5.969 -2.215 -17.267 1.00 86.31 98 PRO A N 1
ATOM 781 C CA . PRO A 1 98 ? 6.731 -1.045 -16.848 1.00 86.31 98 PRO A CA 1
ATOM 782 C C . PRO A 1 98 ? 6.002 0.265 -17.188 1.00 86.31 98 PRO A C 1
ATOM 784 O O . PRO A 1 98 ? 5.809 0.594 -18.352 1.00 86.31 98 PRO A O 1
ATOM 787 N N . SER A 1 99 ? 5.674 1.067 -16.173 1.00 82.75 99 SER A N 1
ATOM 788 C CA . SER A 1 99 ? 5.058 2.393 -16.342 1.00 82.75 99 SER A CA 1
ATOM 789 C C . SER A 1 99 ? 5.990 3.404 -17.017 1.00 82.75 99 SER A C 1
ATOM 791 O O . SER A 1 99 ? 5.515 4.389 -17.574 1.00 82.75 99 SER A O 1
ATOM 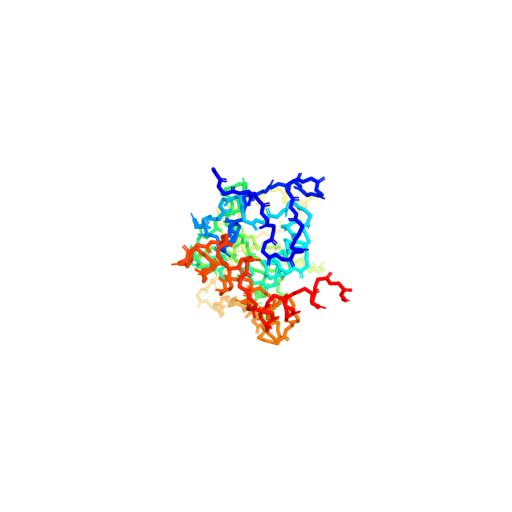793 N N . HIS A 1 100 ? 7.302 3.211 -16.892 1.00 80.06 100 HIS A N 1
ATOM 794 C CA . HIS A 1 100 ? 8.337 3.987 -17.566 1.00 80.06 100 HIS A CA 1
ATOM 795 C C . HIS A 1 100 ? 9.629 3.169 -17.563 1.00 80.06 100 HIS A C 1
ATOM 797 O O . HIS A 1 100 ? 10.063 2.690 -16.509 1.00 80.06 100 HIS A O 1
ATOM 803 N N . VAL A 1 101 ? 10.286 3.064 -18.717 1.00 78.00 101 VAL A N 1
ATOM 804 C CA . VAL A 1 101 ? 11.614 2.446 -18.827 1.00 78.00 101 VAL A CA 1
ATOM 805 C C . VAL A 1 101 ? 12.646 3.547 -19.063 1.00 78.00 101 VAL A C 1
ATOM 807 O O . VAL A 1 101 ? 12.611 4.193 -20.113 1.00 78.00 101 VAL A O 1
ATOM 810 N N . PRO A 1 102 ? 13.551 3.829 -18.108 1.00 78.12 102 PRO A N 1
ATOM 811 C CA . PRO A 1 102 ? 14.574 4.841 -18.327 1.00 78.12 102 PRO A CA 1
ATOM 812 C C . PRO A 1 102 ? 15.533 4.413 -19.446 1.00 78.12 102 PRO A C 1
ATOM 814 O O . PRO A 1 102 ? 15.744 3.214 -19.649 1.00 78.12 102 PRO A O 1
ATOM 817 N N . PRO A 1 103 ? 16.106 5.374 -20.191 1.00 79.25 103 PRO A N 1
ATOM 818 C CA . PRO A 1 103 ? 17.125 5.057 -21.178 1.00 79.25 103 PRO A CA 1
ATOM 819 C C . PRO A 1 103 ? 18.372 4.493 -20.485 1.00 79.25 103 PRO A C 1
ATOM 821 O O . PRO A 1 103 ? 18.786 4.985 -19.433 1.00 79.25 103 PRO A O 1
ATOM 824 N N . VAL A 1 104 ? 18.991 3.488 -21.097 1.00 81.06 104 VAL A N 1
ATOM 825 C CA . VAL A 1 104 ? 20.323 3.005 -20.724 1.00 81.06 104 VAL A CA 1
ATOM 826 C C . VAL A 1 104 ? 21.334 3.855 -21.483 1.00 81.06 104 VAL A C 1
ATOM 828 O O . VAL A 1 104 ? 21.338 3.863 -22.713 1.00 81.06 104 VAL A O 1
ATOM 831 N N . ILE A 1 105 ? 22.144 4.617 -20.751 1.00 80.00 105 ILE A N 1
ATOM 832 C CA . ILE A 1 105 ? 23.174 5.495 -21.310 1.00 80.00 105 ILE A CA 1
ATOM 833 C C . ILE A 1 105 ? 24.532 4.911 -20.937 1.00 80.00 105 ILE A C 1
ATOM 835 O O . ILE A 1 105 ? 24.890 4.858 -19.762 1.00 80.00 105 ILE A O 1
ATOM 839 N N . GLU A 1 106 ? 25.285 4.499 -21.945 1.00 79.56 106 GLU A N 1
ATOM 840 C CA . GLU A 1 106 ? 26.668 4.050 -21.831 1.00 79.56 106 GLU A CA 1
ATOM 841 C C . GLU A 1 106 ? 27.610 5.080 -22.469 1.00 79.56 106 GLU A C 1
ATOM 843 O O . GLU A 1 106 ? 27.172 6.034 -23.112 1.00 79.56 106 GLU A O 1
ATOM 848 N N . ALA A 1 107 ? 28.925 4.892 -22.317 1.00 78.25 107 ALA A N 1
ATOM 849 C CA . ALA A 1 107 ? 29.927 5.846 -22.800 1.00 78.25 107 ALA A CA 1
ATOM 850 C C . ALA A 1 107 ? 29.838 6.136 -24.314 1.00 78.25 107 ALA A C 1
ATOM 852 O O . ALA A 1 107 ? 30.230 7.216 -24.752 1.00 78.25 107 ALA A O 1
ATOM 853 N N . THR A 1 108 ? 29.335 5.185 -25.108 1.00 81.56 108 THR A N 1
ATOM 854 C CA . THR A 1 108 ? 29.277 5.275 -26.577 1.00 81.56 108 THR A CA 1
ATOM 855 C C . THR A 1 108 ? 27.897 4.997 -27.171 1.00 81.56 108 THR A C 1
ATOM 857 O O . THR A 1 108 ? 27.725 5.159 -28.378 1.00 81.56 108 THR A O 1
ATOM 860 N N . GLN A 1 109 ? 26.913 4.583 -26.367 1.00 82.75 109 GLN A N 1
ATOM 861 C CA . GLN A 1 109 ? 25.595 4.187 -26.863 1.00 82.75 109 GLN A CA 1
ATOM 862 C C . GLN A 1 109 ? 24.464 4.595 -25.922 1.00 82.75 109 GLN A C 1
ATOM 864 O O . GLN A 1 109 ? 24.626 4.637 -24.705 1.00 82.75 109 GLN A O 1
ATOM 869 N N . VAL A 1 110 ? 23.297 4.872 -26.506 1.00 84.81 110 VAL A N 1
ATOM 870 C CA . VAL A 1 110 ? 22.055 5.154 -25.779 1.00 84.81 110 VAL A CA 1
ATOM 871 C C . VAL A 1 110 ? 20.982 4.204 -26.274 1.00 84.81 110 VAL A C 1
ATOM 873 O O . VAL A 1 110 ? 20.699 4.149 -27.469 1.00 84.81 110 VAL A O 1
ATOM 876 N N . LYS A 1 111 ? 20.361 3.477 -25.348 1.00 84.25 111 LYS A N 1
ATOM 877 C CA . LYS A 1 111 ? 19.256 2.560 -25.630 1.00 84.25 111 LYS A CA 1
ATOM 878 C C . LYS A 1 111 ? 17.999 3.069 -24.930 1.00 84.25 111 LYS A C 1
ATOM 880 O O . LYS A 1 111 ? 18.017 3.305 -23.724 1.00 84.25 111 LYS A O 1
ATOM 885 N N . LYS A 1 112 ? 16.898 3.241 -25.665 1.00 84.69 112 LYS A N 1
ATOM 886 C CA . LYS A 1 112 ? 15.584 3.606 -25.110 1.00 84.69 112 LYS A CA 1
ATOM 887 C C . LYS A 1 112 ? 14.568 2.544 -25.495 1.00 84.69 112 LYS A C 1
ATOM 889 O O . LYS A 1 112 ? 14.455 2.185 -26.662 1.00 84.69 112 LYS A O 1
ATOM 894 N N . PHE A 1 113 ? 13.813 2.103 -24.499 1.00 77.00 113 PHE A N 1
ATOM 895 C CA . PHE A 1 113 ? 12.733 1.138 -24.647 1.00 77.00 113 PHE A CA 1
ATOM 896 C C . PHE A 1 113 ? 11.423 1.767 -24.178 1.00 77.00 113 PHE A C 1
ATOM 898 O O . PHE A 1 113 ? 11.422 2.655 -23.317 1.00 77.00 113 PHE A O 1
ATOM 905 N N . GLY A 1 114 ? 10.320 1.314 -24.759 1.00 75.56 114 GLY A N 1
ATOM 906 C CA . GLY A 1 114 ? 8.980 1.775 -24.422 1.00 75.56 114 GLY A CA 1
ATOM 907 C C . GLY A 1 114 ? 8.038 1.726 -25.623 1.00 75.56 114 GLY A C 1
ATOM 9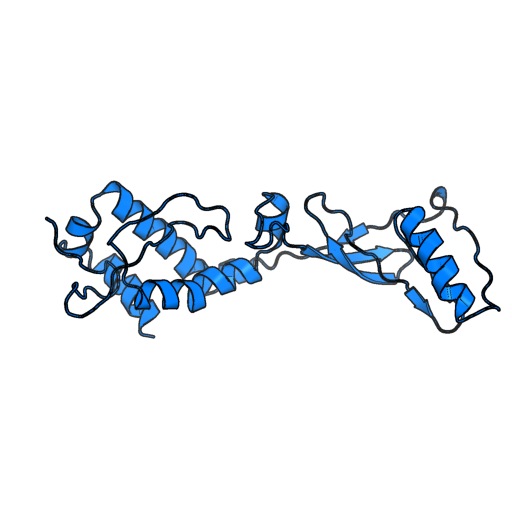08 O O . GLY A 1 114 ? 8.433 1.267 -26.700 1.00 75.56 114 GLY A O 1
ATOM 909 N N . PRO A 1 115 ? 6.800 2.209 -25.447 1.00 75.94 115 PRO A N 1
ATOM 910 C CA . PRO A 1 115 ? 5.863 2.430 -26.539 1.00 75.94 115 PRO A CA 1
ATOM 911 C C . PRO A 1 115 ? 6.488 3.294 -27.639 1.00 75.94 115 PRO A C 1
ATOM 913 O O . PRO A 1 115 ? 7.265 4.207 -27.352 1.00 75.94 115 PRO A O 1
ATOM 916 N N . GLY A 1 116 ? 6.126 3.029 -28.898 1.00 80.12 116 GLY A N 1
ATOM 917 C CA . GLY A 1 116 ? 6.714 3.711 -30.057 1.00 80.12 116 GLY A CA 1
ATOM 918 C C . GLY A 1 116 ? 6.666 5.237 -29.947 1.00 80.12 116 GLY A C 1
ATOM 919 O O . GLY A 1 116 ? 7.668 5.894 -30.194 1.00 80.12 116 GLY A O 1
ATOM 920 N N . GLU A 1 117 ? 5.549 5.799 -29.481 1.00 82.94 117 GLU A N 1
ATOM 921 C CA . GLU A 1 117 ? 5.402 7.248 -29.286 1.00 82.94 117 GLU A CA 1
ATOM 922 C C . GLU A 1 117 ? 6.405 7.822 -28.274 1.00 82.94 117 GLU A C 1
ATOM 924 O O . GLU A 1 117 ? 7.025 8.852 -28.533 1.00 82.94 117 GLU A O 1
ATOM 929 N N . GLU A 1 118 ? 6.616 7.137 -27.147 1.00 81.62 118 GLU A N 1
ATOM 930 C CA . GLU A 1 118 ? 7.556 7.570 -26.107 1.00 81.62 118 GLU A CA 1
ATOM 931 C C . GLU A 1 118 ? 9.007 7.485 -26.600 1.00 81.62 118 GLU A C 1
ATOM 933 O O . GLU A 1 118 ? 9.819 8.376 -26.344 1.00 81.62 118 GLU A O 1
ATOM 938 N N . VAL A 1 119 ? 9.335 6.420 -27.338 1.00 84.75 119 VAL A N 1
ATOM 939 C CA . VAL A 1 119 ? 10.658 6.236 -27.942 1.00 84.75 119 VAL A CA 1
ATOM 940 C C . VAL A 1 119 ? 10.928 7.330 -28.973 1.00 84.75 119 VAL A C 1
ATOM 942 O O . VAL A 1 119 ? 11.997 7.935 -28.947 1.00 84.75 119 VAL A O 1
ATOM 945 N N . GLU A 1 120 ? 9.971 7.623 -29.854 1.00 87.31 120 GLU A N 1
ATOM 946 C CA . GLU A 1 120 ? 10.125 8.663 -30.873 1.00 87.31 120 GLU A CA 1
ATOM 947 C C . GLU A 1 120 ? 10.228 10.066 -30.266 1.00 87.31 120 GLU A C 1
ATOM 949 O O . GLU A 1 120 ? 11.043 10.869 -30.725 1.00 87.31 120 GLU A O 1
ATOM 954 N N . GLN A 1 121 ? 9.470 10.363 -29.206 1.00 87.62 121 GLN A N 1
ATOM 955 C CA . GLN A 1 121 ? 9.607 11.636 -28.498 1.00 87.62 121 GLN A CA 1
ATOM 956 C C . GLN A 1 121 ? 10.991 11.764 -27.851 1.00 87.62 121 GLN A C 1
ATOM 958 O O . GLN A 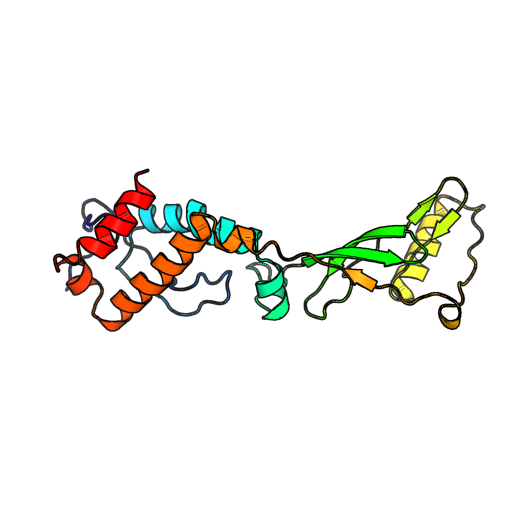1 121 ? 11.670 12.771 -28.044 1.00 87.62 121 GLN A O 1
ATOM 963 N N . PHE A 1 122 ? 11.463 10.717 -27.167 1.00 88.06 122 PHE A N 1
ATOM 964 C CA . PHE A 1 122 ? 12.800 10.713 -26.575 1.00 88.06 122 PHE A CA 1
ATOM 965 C C . PHE A 1 122 ? 13.902 10.899 -27.626 1.00 88.06 122 PHE A C 1
ATOM 967 O O . PHE A 1 122 ? 14.841 11.661 -27.400 1.00 88.06 122 PHE A O 1
ATOM 974 N N . LYS A 1 123 ? 13.791 10.240 -28.790 1.00 89.44 123 LYS A N 1
ATOM 975 C CA . LYS A 1 123 ? 14.750 10.401 -29.895 1.00 89.44 123 LYS A CA 1
ATOM 976 C C . LYS A 1 123 ? 14.866 11.857 -30.338 1.00 89.44 123 LYS A C 1
ATOM 978 O O . LYS A 1 123 ? 15.987 12.318 -30.553 1.00 89.44 123 LYS A O 1
ATOM 983 N N . LYS A 1 124 ? 13.736 12.565 -30.460 1.00 88.94 124 LYS A N 1
ATOM 984 C CA . LYS A 1 124 ? 13.702 13.993 -30.817 1.00 88.94 124 LYS A CA 1
ATOM 985 C C . LYS A 1 124 ? 14.384 14.840 -29.746 1.00 88.94 124 LYS A C 1
ATOM 987 O O . LYS A 1 124 ? 15.371 15.505 -30.047 1.00 88.94 124 LYS A O 1
ATOM 992 N N . ASP A 1 125 ? 13.931 14.728 -28.498 1.00 90.88 125 ASP A N 1
ATOM 993 C CA . ASP A 1 125 ? 14.436 15.527 -27.373 1.00 90.88 125 ASP A CA 1
ATOM 994 C C . ASP A 1 125 ? 15.942 15.311 -27.134 1.00 90.88 125 ASP A C 1
ATOM 996 O O . ASP A 1 125 ? 16.677 16.220 -26.738 1.00 90.88 125 ASP A O 1
ATOM 1000 N N . TYR A 1 126 ? 16.420 14.084 -27.355 1.00 89.88 126 TYR A N 1
ATOM 1001 C CA . TYR A 1 126 ? 17.826 13.736 -27.192 1.00 89.88 126 TYR A CA 1
ATOM 1002 C C . TYR A 1 126 ? 18.678 14.216 -28.374 1.00 89.88 126 TYR A C 1
ATOM 1004 O O . TYR A 1 126 ? 19.787 14.706 -28.159 1.00 89.88 126 TYR A O 1
ATOM 1012 N N . ALA A 1 127 ? 18.165 14.142 -29.608 1.00 90.12 127 ALA A N 1
ATOM 1013 C CA . ALA A 1 127 ? 18.856 14.644 -30.798 1.00 90.12 127 ALA A CA 1
ATOM 1014 C C . ALA A 1 127 ? 19.030 16.173 -30.782 1.00 90.12 127 ALA A C 1
ATOM 1016 O O . ALA A 1 127 ? 20.055 16.665 -31.248 1.00 90.12 127 ALA A O 1
ATOM 1017 N N . GLU A 1 128 ? 18.095 16.924 -30.186 1.00 90.88 128 GLU A N 1
ATOM 1018 C CA . GLU A 1 128 ? 18.240 18.377 -29.983 1.00 90.88 128 GLU A CA 1
ATOM 1019 C C . GLU A 1 128 ? 19.477 18.730 -29.143 1.00 90.88 128 GLU A C 1
ATOM 1021 O O . GLU A 1 128 ? 20.151 19.728 -29.396 1.00 90.88 128 GLU A O 1
ATOM 1026 N N . LYS A 1 129 ? 19.797 17.895 -28.150 1.00 90.62 129 LYS A N 1
ATOM 1027 C CA . LYS A 1 129 ? 20.947 18.085 -27.250 1.00 90.62 129 LYS A CA 1
ATOM 1028 C C . LYS A 1 129 ? 22.223 17.432 -27.780 1.00 90.62 129 LYS A C 1
ATOM 1030 O O . LYS A 1 129 ? 23.323 17.867 -27.444 1.00 90.62 129 LYS A O 1
ATOM 1035 N N . HIS A 1 130 ? 22.079 16.395 -28.601 1.00 87.88 130 HIS A N 1
ATOM 1036 C CA . HIS A 1 130 ? 23.168 15.575 -29.119 1.00 87.88 130 HIS A CA 1
ATOM 1037 C C . HIS A 1 130 ? 22.990 15.326 -30.630 1.00 87.88 130 HIS A C 1
ATOM 1039 O O . HIS A 1 130 ? 22.659 14.212 -31.040 1.00 87.88 130 HIS A O 1
ATOM 1045 N N . PRO A 1 131 ? 23.250 16.334 -31.486 1.00 87.88 131 PRO A N 1
ATOM 1046 C CA . PRO A 1 131 ? 22.952 16.268 -32.923 1.00 87.88 131 PRO A CA 1
ATOM 1047 C C . PRO A 1 131 ? 23.763 15.215 -33.695 1.00 87.88 131 PRO A C 1
ATOM 1049 O O . PRO A 1 131 ? 23.396 14.847 -34.805 1.00 87.88 131 PRO A O 1
ATOM 1052 N N . ASN A 1 132 ? 24.850 14.704 -33.110 1.00 87.50 132 ASN A N 1
ATOM 1053 C CA . ASN A 1 132 ? 25.706 13.683 -33.723 1.00 87.50 132 ASN A CA 1
ATOM 1054 C C . ASN A 1 132 ? 25.239 12.241 -33.445 1.00 87.50 132 ASN A C 1
ATOM 1056 O O . ASN A 1 132 ? 25.917 11.292 -33.836 1.00 87.50 132 ASN A O 1
ATOM 1060 N N . VAL A 1 133 ? 24.128 12.053 -32.729 1.00 86.12 133 VAL A N 1
ATOM 1061 C CA . VAL A 1 133 ? 23.610 10.723 -32.383 1.00 86.12 133 VAL A CA 1
ATOM 1062 C C . VAL A 1 133 ? 22.867 10.127 -33.571 1.00 86.12 133 VAL A C 1
ATOM 1064 O O . VAL A 1 133 ? 21.939 10.728 -34.107 1.00 86.12 133 VAL A O 1
ATOM 1067 N N . VAL A 1 134 ? 23.246 8.907 -33.953 1.00 86.44 134 VAL A N 1
ATOM 1068 C CA . VAL A 1 134 ? 22.570 8.135 -34.999 1.00 86.44 134 VAL A CA 1
ATOM 1069 C C . VAL A 1 134 ? 21.740 7.039 -34.345 1.00 86.44 134 VAL A C 1
ATOM 1071 O O . VAL A 1 134 ? 22.274 6.131 -33.709 1.00 86.44 134 VAL A O 1
ATOM 1074 N N . TRP A 1 135 ? 20.422 7.115 -34.511 1.00 86.31 135 TRP A N 1
ATOM 1075 C CA . TRP A 1 135 ? 19.501 6.099 -34.011 1.00 86.31 135 TRP A CA 1
ATOM 1076 C C . TRP A 1 135 ? 19.449 4.905 -34.960 1.00 86.31 135 TRP A C 1
ATOM 1078 O O . TRP A 1 135 ? 19.189 5.062 -36.151 1.00 86.31 135 TRP A O 1
ATOM 1088 N N . THR A 1 136 ? 19.638 3.703 -34.423 1.00 84.75 136 THR A N 1
ATOM 1089 C CA . THR A 1 136 ? 19.445 2.448 -35.157 1.00 84.75 136 THR A CA 1
ATOM 1090 C C . THR A 1 136 ? 18.282 1.672 -34.546 1.00 84.75 136 THR A C 1
ATOM 1092 O O . THR A 1 136 ? 18.091 1.662 -33.330 1.00 84.75 136 THR A O 1
ATOM 1095 N N . GLY A 1 137 ? 17.445 1.079 -35.401 1.00 78.94 137 GLY A N 1
ATOM 1096 C CA . GLY A 1 137 ? 16.364 0.200 -34.962 1.00 78.94 137 GLY A CA 1
ATOM 1097 C C . GLY A 1 137 ? 16.928 -1.146 -34.521 1.00 78.94 137 GLY A C 1
ATOM 1098 O O . GLY A 1 137 ? 17.793 -1.704 -35.194 1.00 78.94 137 GLY A O 1
ATOM 1099 N N . MET A 1 138 ? 16.434 -1.662 -33.401 1.00 74.00 138 MET A N 1
ATOM 1100 C CA . MET A 1 138 ? 16.829 -2.965 -32.882 1.00 74.00 138 MET A CA 1
ATOM 1101 C C . MET A 1 138 ? 15.759 -3.998 -33.250 1.00 74.00 138 MET A C 1
ATOM 1103 O O . MET A 1 138 ? 14.569 -3.763 -33.039 1.00 74.00 138 MET A O 1
ATOM 1107 N N . ASP A 1 139 ? 16.175 -5.120 -33.836 1.00 70.62 139 ASP A N 1
ATOM 1108 C CA . ASP A 1 139 ? 15.273 -6.215 -34.201 1.00 70.62 139 ASP A CA 1
ATOM 1109 C C . ASP A 1 139 ? 14.933 -7.045 -32.957 1.00 70.62 139 ASP A C 1
ATOM 1111 O O . ASP A 1 139 ? 15.695 -7.926 -32.551 1.00 70.62 139 ASP A O 1
ATOM 1115 N N . LEU A 1 140 ? 13.778 -6.750 -32.355 1.00 65.75 140 LEU A N 1
ATOM 1116 C CA . LEU A 1 140 ? 13.284 -7.429 -31.154 1.00 65.75 140 LEU A CA 1
ATOM 1117 C C . LEU A 1 140 ? 13.041 -8.932 -31.365 1.00 65.75 140 LEU A C 1
ATOM 1119 O O . LEU A 1 140 ? 12.982 -9.673 -30.391 1.00 65.75 140 LEU A O 1
ATOM 1123 N N . ALA A 1 141 ? 12.925 -9.413 -32.612 1.00 66.62 141 ALA A N 1
ATOM 1124 C CA . ALA A 1 141 ? 12.761 -10.843 -32.886 1.00 66.62 141 ALA A CA 1
ATOM 1125 C C . ALA A 1 141 ? 14.059 -11.645 -32.673 1.00 66.62 141 ALA A C 1
ATOM 1127 O O . ALA A 1 141 ? 14.020 -12.872 -32.588 1.00 66.62 141 ALA A O 1
ATOM 1128 N N . LYS A 1 142 ? 15.211 -10.965 -32.603 1.00 70.38 142 LYS A N 1
ATOM 1129 C CA . LYS A 1 142 ? 16.535 -11.575 -32.398 1.00 70.38 142 LYS A CA 1
ATOM 1130 C C . LYS A 1 142 ? 17.068 -11.401 -30.980 1.00 70.38 142 LYS A C 1
ATOM 1132 O O . LYS A 1 142 ? 18.129 -11.944 -30.673 1.00 70.38 142 LYS A O 1
ATOM 1137 N N . THR A 1 143 ? 16.369 -10.654 -30.132 1.00 69.12 143 THR A N 1
ATOM 1138 C CA . THR A 1 143 ? 16.766 -10.418 -28.744 1.00 69.12 143 THR A CA 1
ATOM 1139 C C . THR A 1 143 ? 15.898 -11.242 -27.801 1.00 69.12 143 THR A C 1
ATOM 1141 O O . THR A 1 143 ? 14.740 -11.550 -28.088 1.00 69.12 143 THR A O 1
ATOM 1144 N N . SER A 1 144 ? 16.468 -11.657 -26.667 1.00 74.12 144 SER A N 1
ATOM 1145 C CA . SER A 1 144 ? 15.666 -12.271 -25.609 1.00 74.12 144 SER A CA 1
ATOM 1146 C C . SER A 1 144 ? 14.621 -11.259 -25.136 1.00 74.12 144 SER A C 1
ATOM 1148 O O . SER A 1 144 ? 14.977 -10.094 -24.922 1.00 74.12 144 SER A O 1
ATOM 1150 N N . PRO A 1 145 ? 13.355 -11.672 -24.950 1.00 74.88 145 PRO A N 1
ATOM 1151 C CA . PRO A 1 145 ? 12.325 -10.756 -24.498 1.00 74.88 145 PRO A CA 1
ATOM 1152 C C . PRO A 1 145 ? 12.719 -10.169 -23.136 1.00 74.88 145 PRO A C 1
ATOM 1154 O O . PRO A 1 145 ? 13.275 -10.891 -22.299 1.00 74.88 145 PRO A O 1
ATOM 1157 N N . PRO A 1 146 ? 12.456 -8.875 -22.899 1.00 79.81 146 PRO A N 1
ATOM 1158 C CA . PRO A 1 146 ? 12.697 -8.276 -21.599 1.00 79.81 146 PRO A CA 1
ATOM 1159 C C . PRO A 1 146 ? 11.851 -8.980 -20.534 1.00 79.81 146 PRO A C 1
ATOM 1161 O O . PRO A 1 146 ? 10.666 -9.241 -20.741 1.00 79.81 146 PRO A O 1
ATOM 1164 N N . VAL A 1 147 ? 12.458 -9.266 -19.383 1.00 86.50 147 VAL A N 1
ATOM 1165 C CA . VAL A 1 147 ? 11.776 -9.897 -18.245 1.00 86.50 147 VAL A CA 1
ATOM 1166 C C . VAL A 1 147 ? 11.783 -8.936 -17.067 1.00 86.50 147 VAL A C 1
ATOM 1168 O O . VAL A 1 147 ? 12.841 -8.480 -16.636 1.00 86.50 147 VAL A O 1
ATOM 1171 N N . SER A 1 148 ? 10.601 -8.635 -16.538 1.00 87.75 148 SER A N 1
ATOM 1172 C CA . SER A 1 148 ? 10.448 -7.880 -15.295 1.00 87.75 148 SER A CA 1
ATOM 1173 C C . SER A 1 148 ? 10.443 -8.836 -14.105 1.00 87.75 148 SER A C 1
ATOM 1175 O O . SER A 1 148 ? 9.591 -9.717 -14.016 1.00 87.75 148 SER A O 1
ATOM 1177 N N . GLU A 1 149 ? 11.365 -8.639 -13.168 1.00 90.88 149 GLU A N 1
ATOM 1178 C CA . GLU A 1 149 ? 11.416 -9.345 -11.889 1.00 90.88 149 GLU A CA 1
ATOM 1179 C C . GLU A 1 149 ? 11.075 -8.369 -10.757 1.00 90.88 149 GLU A C 1
ATOM 1181 O O . GLU A 1 149 ? 11.661 -7.292 -10.647 1.00 90.88 149 GLU A O 1
ATOM 1186 N N . PHE A 1 150 ? 10.153 -8.746 -9.875 1.00 90.75 150 PHE A N 1
ATOM 1187 C CA . PHE A 1 150 ? 9.954 -8.070 -8.595 1.00 90.75 150 PHE A CA 1
ATOM 1188 C C . PHE A 1 150 ? 10.074 -9.092 -7.469 1.00 90.75 150 PHE A C 1
ATOM 1190 O O . PHE A 1 150 ? 9.800 -10.278 -7.651 1.00 90.75 150 PHE A O 1
ATOM 1197 N N . GLN A 1 151 ? 10.492 -8.627 -6.296 1.00 89.19 151 GLN A N 1
ATOM 1198 C CA . GLN A 1 151 ? 10.712 -9.493 -5.146 1.00 89.19 151 GLN A CA 1
ATOM 1199 C C . GLN A 1 151 ? 9.682 -9.202 -4.064 1.00 89.19 151 GLN A C 1
ATOM 1201 O O . GLN A 1 151 ? 9.463 -8.052 -3.683 1.00 89.19 151 GLN A O 1
ATOM 1206 N N . LEU A 1 152 ? 9.062 -10.269 -3.564 1.00 88.94 152 LEU A N 1
ATOM 1207 C CA . LEU A 1 152 ? 8.202 -10.227 -2.391 1.00 88.94 152 LEU A CA 1
ATOM 1208 C C . LEU A 1 152 ? 9.009 -10.666 -1.177 1.00 88.94 152 LEU A C 1
ATOM 1210 O O . LEU A 1 152 ? 9.409 -11.825 -1.063 1.00 88.94 152 LEU A O 1
ATOM 1214 N N . ASP A 1 153 ? 9.231 -9.738 -0.255 1.00 89.69 153 ASP A N 1
ATOM 1215 C CA . ASP A 1 153 ? 9.874 -10.045 1.014 1.00 89.69 153 ASP A CA 1
ATOM 1216 C C . ASP A 1 153 ? 8.827 -10.537 2.023 1.00 89.69 153 ASP A C 1
ATOM 1218 O O . ASP A 1 153 ? 8.269 -9.775 2.810 1.00 89.69 153 ASP A O 1
ATOM 1222 N N . PHE A 1 154 ? 8.554 -11.843 2.018 1.00 89.44 154 PHE A N 1
ATOM 1223 C CA . PHE A 1 154 ? 7.614 -12.448 2.966 1.00 89.44 154 PHE A CA 1
ATOM 1224 C C . PHE A 1 154 ? 8.053 -12.327 4.431 1.00 89.44 154 PHE A C 1
ATOM 1226 O O . PHE A 1 154 ? 7.205 -12.435 5.319 1.00 89.44 154 PHE A O 1
ATOM 1233 N N . SER A 1 155 ? 9.326 -12.020 4.716 1.00 91.81 155 SER A N 1
ATOM 1234 C CA . SER A 1 155 ? 9.758 -11.731 6.090 1.00 91.81 155 SER A CA 1
ATOM 1235 C C . SER A 1 155 ? 9.057 -10.490 6.660 1.00 91.81 155 SER A C 1
ATOM 1237 O O . SER A 1 155 ? 8.857 -10.391 7.872 1.00 91.81 155 SER A O 1
ATOM 1239 N N . LYS A 1 156 ? 8.566 -9.593 5.791 1.00 90.38 156 LYS A N 1
ATOM 1240 C CA . LYS A 1 156 ? 7.741 -8.441 6.168 1.00 90.38 156 LYS A CA 1
ATOM 1241 C C . LYS A 1 156 ? 6.422 -8.831 6.836 1.00 90.38 156 LYS A C 1
ATOM 1243 O O . LYS A 1 156 ? 5.958 -8.098 7.705 1.00 90.38 156 LYS A O 1
ATOM 1248 N N . LEU A 1 157 ? 5.856 -10.008 6.540 1.00 89.06 157 LEU A N 1
ATOM 1249 C CA . LEU A 1 157 ? 4.670 -10.516 7.253 1.00 89.06 157 LEU A CA 1
ATOM 1250 C C . LEU A 1 157 ? 4.975 -10.866 8.712 1.00 89.06 157 LEU A C 1
ATOM 1252 O O . LEU A 1 157 ? 4.089 -10.840 9.565 1.00 89.06 157 LEU A O 1
ATOM 1256 N N . CYS A 1 158 ? 6.237 -11.161 9.020 1.00 90.25 158 CYS A N 1
ATOM 1257 C CA . CYS A 1 158 ? 6.676 -11.451 10.375 1.00 90.25 158 CYS A CA 1
ATOM 1258 C C . CYS A 1 158 ? 6.960 -10.179 11.185 1.00 90.25 158 CYS A C 1
ATOM 1260 O O . CYS A 1 158 ? 7.171 -10.288 12.396 1.00 90.25 158 CYS A O 1
ATOM 1262 N N . MET A 1 159 ? 6.954 -8.992 10.571 1.00 92.44 159 MET A N 1
ATOM 1263 C CA . MET A 1 159 ? 7.230 -7.733 11.264 1.00 92.44 159 MET A CA 1
ATOM 1264 C C . MET A 1 159 ? 6.120 -7.385 12.269 1.00 92.44 159 MET A C 1
ATOM 1266 O O . MET A 1 159 ? 4.953 -7.718 12.038 1.00 92.44 159 MET A O 1
ATOM 1270 N N . PRO A 1 160 ? 6.438 -6.678 13.373 1.00 92.62 160 PRO A N 1
ATOM 1271 C CA . PRO A 1 160 ? 5.443 -6.316 14.383 1.00 92.62 160 PRO A CA 1
ATOM 1272 C C . PRO A 1 160 ? 4.229 -5.577 13.812 1.00 92.62 160 PRO A C 1
ATOM 1274 O O . PRO A 1 160 ? 3.102 -5.887 14.190 1.00 92.62 160 PRO A O 1
ATOM 1277 N N . TYR A 1 161 ? 4.437 -4.660 12.860 1.00 93.19 161 TYR A N 1
ATOM 1278 C CA . TYR A 1 161 ? 3.344 -3.916 12.229 1.00 93.19 161 TYR A CA 1
ATOM 1279 C C . TYR A 1 161 ? 2.370 -4.841 11.475 1.00 93.19 161 TYR A C 1
ATOM 1281 O O . TYR A 1 161 ? 1.170 -4.619 11.524 1.00 93.19 161 TYR A O 1
ATOM 1289 N N . ALA A 1 162 ? 2.837 -5.915 10.827 1.00 92.56 162 ALA A N 1
ATOM 1290 C CA . ALA A 1 162 ? 1.965 -6.811 10.065 1.00 92.56 162 ALA A CA 1
ATOM 1291 C C . ALA A 1 162 ? 1.071 -7.640 10.998 1.00 92.56 162 ALA A C 1
ATOM 1293 O O . ALA A 1 162 ? -0.128 -7.787 10.762 1.00 92.56 162 ALA A O 1
ATOM 1294 N N . ARG A 1 163 ? 1.633 -8.109 12.120 1.00 91.81 163 ARG A N 1
ATOM 1295 C CA . ARG A 1 163 ? 0.872 -8.815 13.164 1.00 91.81 163 ARG A CA 1
ATOM 1296 C C . ARG A 1 163 ? -0.135 -7.891 13.842 1.00 91.81 163 ARG A C 1
ATOM 1298 O O . ARG A 1 163 ? -1.286 -8.278 14.024 1.00 91.81 163 ARG A O 1
ATOM 1305 N N . ARG A 1 164 ? 0.282 -6.661 14.173 1.00 92.31 164 ARG A N 1
ATOM 1306 C CA . ARG A 1 164 ? -0.599 -5.613 14.713 1.00 92.31 164 ARG A CA 1
ATOM 1307 C C . ARG A 1 164 ? -1.738 -5.308 13.742 1.00 92.31 164 ARG A C 1
ATOM 1309 O O . ARG A 1 164 ? -2.874 -5.186 14.181 1.00 92.31 164 ARG A O 1
ATOM 1316 N N . PHE A 1 165 ? -1.460 -5.255 12.439 1.00 94.44 165 PHE A N 1
ATOM 1317 C CA . PHE A 1 165 ? -2.466 -4.977 11.417 1.00 94.44 165 PHE A CA 1
ATOM 1318 C C . PHE A 1 165 ? -3.517 -6.086 11.353 1.00 94.44 165 PHE A C 1
ATOM 1320 O O . PHE A 1 165 ? -4.710 -5.810 11.452 1.00 94.44 165 PHE A O 1
ATOM 1327 N N . ALA A 1 166 ? -3.082 -7.347 11.295 1.00 93.31 166 ALA A N 1
ATOM 1328 C CA . ALA A 1 166 ? -3.988 -8.491 11.335 1.00 93.31 166 ALA A CA 1
ATOM 1329 C C . ALA A 1 166 ? -4.823 -8.527 12.630 1.00 93.31 166 ALA A C 1
ATOM 1331 O O . ALA A 1 166 ? -6.035 -8.742 12.580 1.00 93.31 166 ALA A O 1
ATOM 1332 N N . ALA A 1 167 ? -4.198 -8.265 13.783 1.00 92.31 167 ALA A N 1
ATOM 1333 C CA . ALA A 1 167 ? -4.884 -8.220 15.073 1.00 92.31 167 ALA A CA 1
ATOM 1334 C C . ALA A 1 167 ? -5.922 -7.090 15.134 1.00 92.31 167 ALA A C 1
ATOM 1336 O O . ALA A 1 167 ? -7.039 -7.308 15.594 1.00 92.31 167 ALA A O 1
ATOM 1337 N N . LYS A 1 168 ? -5.579 -5.909 14.614 1.00 93.81 168 LYS A N 1
ATOM 1338 C CA . LYS A 1 168 ? -6.481 -4.764 14.492 1.00 93.81 168 LYS A CA 1
ATOM 1339 C C . LYS A 1 168 ? -7.699 -5.108 13.643 1.00 93.81 168 LYS A C 1
ATOM 1341 O O . LYS A 1 168 ? -8.816 -4.945 14.118 1.00 93.81 168 LYS A O 1
ATOM 1346 N N . VAL A 1 169 ? -7.491 -5.633 12.434 1.00 95.00 169 VAL A N 1
ATOM 1347 C CA . VAL A 1 169 ? -8.576 -6.048 11.528 1.00 95.00 169 VAL A CA 1
ATOM 1348 C C . VAL A 1 169 ? -9.505 -7.049 12.217 1.00 95.00 169 VAL A C 1
ATOM 1350 O O . VAL A 1 169 ? -10.724 -6.883 12.197 1.00 95.00 169 VAL A O 1
ATOM 1353 N N . ALA A 1 170 ? -8.938 -8.084 12.844 1.00 93.56 170 ALA A N 1
ATOM 1354 C CA . ALA A 1 170 ? -9.713 -9.122 13.516 1.00 93.56 170 ALA A CA 1
ATOM 1355 C C . ALA A 1 170 ? -10.510 -8.567 14.706 1.00 93.56 170 ALA A C 1
ATOM 1357 O O . ALA A 1 170 ? -11.697 -8.865 14.845 1.00 93.56 170 ALA A O 1
ATOM 1358 N N . PHE A 1 171 ? -9.873 -7.745 15.543 1.00 91.00 171 PHE A N 1
ATOM 1359 C CA . PHE A 1 171 ? -10.494 -7.162 16.728 1.00 91.00 171 PHE A CA 1
ATOM 1360 C C . PHE A 1 171 ? -11.615 -6.193 16.362 1.00 91.00 171 PHE A C 1
ATOM 1362 O O . PHE A 1 171 ? -12.729 -6.321 16.859 1.00 91.00 171 PHE A O 1
ATOM 1369 N N . GLU A 1 172 ? -11.362 -5.281 15.429 1.00 93.62 172 GLU A N 1
ATOM 1370 C CA . GLU A 1 172 ? -12.372 -4.330 14.979 1.00 93.62 172 GLU A CA 1
ATOM 1371 C C . GLU A 1 172 ? -13.549 -5.030 14.291 1.00 93.62 172 GLU A C 1
ATOM 1373 O O . GLU A 1 172 ? -14.707 -4.694 14.544 1.00 93.62 172 GLU A O 1
ATOM 1378 N N . ARG A 1 173 ? -13.293 -6.071 13.490 1.00 94.00 173 ARG A N 1
ATOM 1379 C CA . ARG A 1 173 ? -14.372 -6.877 12.909 1.00 94.00 173 ARG A CA 1
ATOM 1380 C C . ARG A 1 173 ? -15.188 -7.599 13.974 1.00 94.00 173 ARG A C 1
ATOM 1382 O O . ARG A 1 173 ? -16.408 -7.660 13.849 1.00 94.00 173 ARG A O 1
ATOM 1389 N N . LEU A 1 174 ? -14.549 -8.114 15.022 1.00 89.69 174 LEU A N 1
ATOM 1390 C CA . LEU A 1 174 ? -15.254 -8.709 16.154 1.00 89.69 174 LEU A CA 1
ATOM 1391 C C . LEU A 1 174 ? -16.136 -7.674 16.869 1.00 89.69 174 LEU A C 1
ATOM 1393 O O . LEU A 1 174 ? -17.303 -7.963 17.127 1.00 89.69 174 LEU A O 1
ATOM 1397 N N . CYS A 1 175 ? -15.615 -6.471 17.129 1.00 89.56 175 CYS A N 1
ATOM 1398 C CA . CYS A 1 175 ? -16.377 -5.370 17.721 1.00 89.56 175 CYS A CA 1
ATOM 1399 C C . CYS A 1 175 ? -17.581 -4.980 16.863 1.00 89.56 175 CYS A C 1
ATOM 1401 O O . CYS A 1 175 ? -18.681 -4.836 17.388 1.00 89.56 175 CYS A O 1
ATOM 1403 N N . GLN A 1 176 ? -17.406 -4.893 15.543 1.00 90.00 176 GLN A N 1
ATOM 1404 C CA . GLN A 1 176 ? -18.500 -4.594 14.618 1.00 90.00 176 GLN A CA 1
ATOM 1405 C C . GLN A 1 176 ? -19.614 -5.656 14.667 1.00 90.00 176 GLN A C 1
ATOM 1407 O O . GLN A 1 176 ? -20.779 -5.326 14.473 1.00 90.00 176 GLN A O 1
ATOM 1412 N N . LEU A 1 177 ? -19.276 -6.923 14.942 1.00 90.00 177 LEU A N 1
ATOM 1413 C CA . LEU A 1 177 ? -20.237 -8.030 15.017 1.00 90.00 177 LEU A CA 1
ATOM 1414 C C . LEU A 1 177 ? -20.918 -8.186 16.389 1.00 90.00 177 LEU A C 1
ATOM 1416 O O . LEU A 1 177 ? -21.970 -8.819 16.454 1.00 90.00 177 LEU A O 1
ATOM 1420 N N . ARG A 1 178 ? -20.322 -7.685 17.481 1.00 83.44 178 ARG A N 1
ATOM 1421 C CA . ARG A 1 178 ? -20.746 -7.973 18.871 1.00 83.44 178 ARG A CA 1
ATOM 1422 C C . ARG A 1 178 ? -21.204 -6.763 19.692 1.00 83.44 178 ARG A C 1
ATOM 1424 O O . ARG A 1 178 ? -21.429 -6.930 20.883 1.00 83.44 178 ARG A O 1
ATOM 1431 N N . ASP A 1 179 ? -21.377 -5.605 19.057 1.00 81.69 179 ASP A N 1
ATOM 1432 C CA . ASP A 1 179 ? -21.514 -4.283 19.690 1.00 81.69 179 ASP A CA 1
ATOM 1433 C C . ASP A 1 179 ? -20.183 -3.792 20.312 1.00 81.69 179 ASP A C 1
ATOM 1435 O O . ASP A 1 179 ? -19.700 -4.353 21.303 1.00 81.69 179 ASP A O 1
ATOM 1439 N N . PRO A 1 180 ? -19.566 -2.727 19.761 1.00 77.62 180 PRO A N 1
ATOM 1440 C CA . PRO A 1 180 ? -18.340 -2.148 20.306 1.00 77.62 180 PRO A CA 1
ATOM 1441 C C . PRO A 1 180 ? -18.456 -1.710 21.773 1.00 77.62 180 PRO A C 1
ATOM 1443 O O . PRO A 1 180 ? -17.477 -1.810 22.515 1.00 77.62 180 PRO A O 1
ATOM 1446 N N . HIS A 1 181 ? -19.636 -1.265 22.217 1.00 77.69 181 HIS A N 1
ATOM 1447 C CA . HIS A 1 181 ? -19.843 -0.803 23.589 1.00 77.69 181 HIS A CA 1
ATOM 1448 C C . HIS A 1 181 ? -19.838 -1.957 24.593 1.00 77.69 181 HIS A C 1
ATOM 1450 O O . HIS A 1 181 ? -19.326 -1.801 25.700 1.00 77.69 181 HIS A O 1
ATOM 1456 N N . GLU A 1 182 ? -20.365 -3.124 24.219 1.00 76.25 182 GLU A N 1
ATOM 1457 C CA . GLU A 1 182 ? -20.289 -4.329 25.053 1.00 76.25 182 GLU A CA 1
ATOM 1458 C C . GLU A 1 182 ? -18.859 -4.866 25.115 1.00 76.25 182 GLU A C 1
ATOM 1460 O O . GLU A 1 182 ? -18.380 -5.249 26.184 1.00 76.25 182 GLU A O 1
ATOM 1465 N N . MET A 1 183 ? -18.128 -4.793 24.001 1.00 74.88 183 MET A N 1
ATOM 1466 C CA . MET A 1 183 ? -16.712 -5.164 23.957 1.00 74.88 183 MET A CA 1
ATOM 1467 C C . MET A 1 183 ? -15.831 -4.270 24.841 1.00 74.88 183 MET A C 1
ATOM 1469 O O . MET A 1 183 ? -14.844 -4.755 25.385 1.00 74.88 183 MET A O 1
ATOM 1473 N N . ALA A 1 184 ? -16.190 -2.994 25.019 1.00 70.62 184 ALA A N 1
ATOM 1474 C CA . ALA A 1 184 ? -15.488 -2.067 25.910 1.00 70.62 184 ALA A CA 1
ATOM 1475 C C . ALA A 1 184 ? -15.838 -2.248 27.404 1.00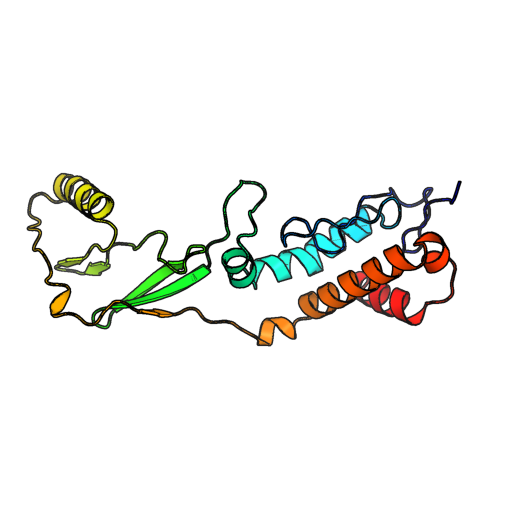 70.62 184 ALA A C 1
ATOM 1477 O O . ALA A 1 184 ? -15.119 -1.738 28.265 1.00 70.62 184 ALA A O 1
ATOM 1478 N N . LYS A 1 185 ? -16.948 -2.931 27.721 1.00 69.62 185 LYS A N 1
ATOM 1479 C CA . LYS A 1 185 ? -17.394 -3.221 29.099 1.00 69.62 185 LYS A CA 1
ATOM 1480 C C . LYS A 1 185 ? -16.949 -4.593 29.588 1.00 69.62 185 LYS A C 1
ATOM 1482 O O . LYS A 1 185 ? -16.716 -4.765 30.781 1.00 69.62 185 LYS A O 1
ATOM 1487 N N . GLN A 1 186 ? -16.917 -5.577 28.693 1.00 60.06 186 GLN A N 1
ATOM 1488 C CA . GLN A 1 186 ? -16.543 -6.938 29.041 1.00 60.06 186 GLN A CA 1
ATOM 1489 C C . GLN A 1 186 ? -15.038 -7.007 29.295 1.00 60.06 186 GLN A C 1
ATOM 1491 O O . GLN A 1 186 ? -14.240 -6.423 28.565 1.00 60.06 186 GLN A O 1
ATOM 1496 N N . ASP A 1 187 ? -14.665 -7.776 30.314 1.00 51.44 187 ASP A N 1
ATOM 1497 C CA . ASP A 1 187 ? -13.294 -8.139 30.680 1.00 51.44 187 ASP A CA 1
ATOM 1498 C C . ASP A 1 187 ? -12.670 -9.071 29.609 1.00 51.44 187 ASP A C 1
ATOM 1500 O O . ASP A 1 187 ? -11.971 -10.035 29.915 1.00 51.44 187 ASP A O 1
ATOM 1504 N N . HIS A 1 188 ? -12.860 -8.770 28.312 1.00 52.31 188 HIS A N 1
ATOM 1505 C CA . HIS A 1 188 ? -12.066 -9.284 27.178 1.00 52.31 188 HIS A CA 1
ATOM 1506 C C . HIS A 1 188 ? -10.651 -8.691 27.191 1.00 52.31 188 HIS A C 1
ATOM 1508 O O . HIS A 1 188 ? -10.032 -8.420 26.157 1.00 52.31 188 HIS A O 1
ATOM 1514 N N . ASN A 1 189 ? -10.150 -8.528 28.412 1.00 49.84 189 ASN A N 1
ATOM 1515 C CA . ASN A 1 189 ? -8.874 -8.012 28.841 1.00 49.84 189 ASN A CA 1
ATOM 1516 C C . ASN A 1 189 ? -7.752 -8.730 28.096 1.00 49.84 189 ASN A C 1
ATOM 1518 O O . ASN A 1 189 ? -6.731 -8.139 27.807 1.00 49.84 189 ASN A O 1
ATOM 1522 N N . THR A 1 190 ? -7.932 -9.981 27.670 1.00 52.53 190 THR A N 1
ATOM 1523 C CA . THR A 1 190 ? -6.885 -10.693 26.934 1.00 52.53 190 THR A CA 1
ATOM 1524 C C . THR A 1 190 ? -6.577 -10.067 25.574 1.00 52.53 190 THR A C 1
ATOM 1526 O O . THR A 1 190 ? -5.409 -10.008 25.218 1.00 52.53 190 THR A O 1
ATOM 1529 N N . ILE A 1 191 ? -7.566 -9.571 24.819 1.00 53.19 191 ILE A N 1
ATOM 1530 C CA . ILE A 1 191 ? -7.324 -8.985 23.483 1.00 53.19 191 ILE A CA 1
ATOM 1531 C C . ILE A 1 191 ? -7.029 -7.487 23.592 1.00 53.19 191 ILE A C 1
ATOM 1533 O O . ILE A 1 191 ? -6.119 -6.995 22.927 1.00 53.19 191 ILE A O 1
ATOM 1537 N N . SER A 1 192 ? -7.739 -6.766 24.463 1.00 51.75 192 SER A N 1
ATOM 1538 C CA . SER A 1 192 ? -7.496 -5.338 24.693 1.00 51.75 192 SER A CA 1
ATOM 1539 C C . SER A 1 192 ? -6.174 -5.081 25.422 1.00 51.75 192 SER A C 1
ATOM 1541 O O . SER A 1 192 ? -5.476 -4.150 25.042 1.00 51.75 192 SER A O 1
ATOM 1543 N N . VAL A 1 193 ? -5.740 -5.928 26.368 1.00 55.81 193 VAL A N 1
ATOM 1544 C CA . VAL A 1 193 ? -4.373 -5.876 26.934 1.00 55.81 193 VAL A CA 1
ATOM 1545 C C . VAL A 1 193 ? -3.365 -6.284 25.883 1.00 55.81 193 VAL A C 1
ATOM 1547 O O . VAL A 1 193 ? -2.365 -5.596 25.725 1.00 55.81 193 VAL A O 1
ATOM 1550 N N . PHE A 1 194 ? -3.628 -7.330 25.095 1.00 51.97 194 PHE A N 1
ATOM 1551 C CA . PHE A 1 194 ? -2.726 -7.703 24.006 1.00 51.97 194 PHE A CA 1
ATOM 1552 C C . PHE A 1 194 ? -2.627 -6.628 22.917 1.00 51.97 194 PHE A C 1
ATOM 1554 O O . PHE A 1 194 ? -1.673 -6.645 22.166 1.00 51.97 194 PHE A O 1
ATOM 1561 N N . LEU A 1 195 ? -3.541 -5.663 22.812 1.00 55.66 195 LEU A N 1
ATOM 1562 C CA . LEU A 1 195 ? -3.413 -4.536 21.877 1.00 55.66 195 LEU A CA 1
ATOM 1563 C C . LEU A 1 195 ? -2.898 -3.265 22.572 1.00 55.66 195 LEU A C 1
ATOM 1565 O O . LEU A 1 195 ? -2.025 -2.585 22.037 1.00 55.66 195 LEU A O 1
ATOM 1569 N N . GLY A 1 196 ? -3.343 -2.981 23.796 1.00 53.28 196 GLY A N 1
ATOM 1570 C CA . GLY A 1 196 ? -2.881 -1.869 24.629 1.00 53.28 196 GLY A CA 1
ATOM 1571 C C . GLY A 1 196 ? -1.408 -1.991 25.030 1.00 53.28 196 GLY A C 1
ATOM 1572 O O . GLY A 1 196 ? -0.693 -0.991 25.049 1.00 53.28 196 GLY A O 1
ATOM 1573 N N . PHE A 1 197 ? -0.907 -3.212 25.242 1.00 49.12 197 PHE A N 1
ATOM 1574 C CA . PHE A 1 197 ? 0.518 -3.474 25.477 1.00 49.12 197 PHE A CA 1
ATOM 1575 C C . PHE A 1 197 ? 1.377 -3.204 24.230 1.00 49.12 197 PHE A C 1
ATOM 1577 O O . PHE A 1 197 ? 2.558 -2.904 24.363 1.00 49.12 197 PHE A O 1
ATOM 1584 N N . PHE A 1 198 ? 0.795 -3.273 23.025 1.00 50.06 198 PHE A N 1
ATOM 1585 C CA . PHE A 1 198 ? 1.487 -3.003 21.756 1.00 50.06 198 PHE A CA 1
ATOM 1586 C C . PHE A 1 198 ? 1.419 -1.537 21.318 1.00 50.06 198 PHE A C 1
ATOM 1588 O O . PHE A 1 198 ? 2.156 -1.174 20.403 1.00 50.06 198 PHE A O 1
ATOM 1595 N N . LEU A 1 199 ? 0.532 -0.730 21.909 1.00 50.00 199 LEU A N 1
ATOM 1596 C CA . LEU A 1 199 ? 0.424 0.711 21.651 1.00 50.00 199 LEU A CA 1
ATOM 1597 C C . LEU A 1 199 ? 1.196 1.552 22.684 1.00 50.00 199 LEU A C 1
ATOM 1599 O O . LEU A 1 199 ? 1.551 2.687 22.385 1.00 50.00 199 LEU A O 1
ATOM 1603 N N . ASN A 1 200 ? 1.468 0.998 23.873 1.00 45.62 200 ASN A N 1
ATOM 1604 C CA . ASN A 1 200 ? 2.192 1.668 24.962 1.00 45.62 200 ASN A CA 1
ATOM 1605 C C . ASN A 1 200 ? 3.660 1.206 25.133 1.00 45.62 200 ASN A C 1
ATOM 1607 O O . ASN A 1 200 ? 4.334 1.719 26.023 1.00 45.62 200 ASN A O 1
ATOM 1611 N N . ASN A 1 201 ? 4.151 0.274 24.302 1.00 40.69 201 ASN A N 1
ATOM 1612 C CA . ASN A 1 201 ? 5.567 -0.121 24.181 1.00 40.69 201 ASN A CA 1
ATOM 1613 C C . ASN A 1 201 ? 6.008 -0.080 22.715 1.00 40.69 201 ASN A C 1
ATOM 1615 O O . ASN A 1 201 ? 7.195 0.220 22.475 1.00 40.69 201 ASN A O 1
#

InterPro domains:
  IPR029471 HNH endonuclease 5 [PF14279] (6-58)

Foldseek 3Di:
DQWFAALAPRDTPVGFAWDKAFLQDLQLVTDHIDGRHHGPVRRVLLCVQARVLVCVLPLVSQQQVVRADPVRARRWAWWWKAWPNDTFIFTAGSVRDGPAGDWDDDPPDIHGDDPPVVVVVCVVVVCVVVVPDDDDDDDPVPTDDIDIDGDRDCVSCVDPSNVLSVLSSVVVVVCVVPPSSVSSVDCPVVSSVVNNVVSVD

Secondary structure (DSSP, 8-state):
-PPPB-TTT--BTTT--EEEEESS-GGGT---EEEEEEEHHHHHHHIIIIIHHHHHH-HHHHHHTTPPPTTS-PPPEEEEEEETTEEEEEEE-TTS-BS----EE-SS-EE--S-HHHHHHHHHHHHHH-TT-------GGGSPPPEEE----GGGGGSHHHHHHHHHHHHHHHHHHH-HHHHHHS--HHHHHHHHHHH--

Radius of gyration: 24.74 Å; chains: 1; bounding box: 57×31×66 Å

Sequence (201 aa):
MAQFRCIYCLKDEQEATPSISHIFPTSLGGTLELNDAVCQSCNSLINRETEEPFRRDWPFLLSLLGIRSRREKVPLVPAILHYEGERVKVYLNAEGEPSHVPPVIEATQVKKFGPGEEVEQFKKDYAEKHPNVVWTGMDLAKTSPPVSEFQLDFSKLCMPYARRFAAKVAFERLCQLRDPHEMAKQDHNTISVFLGFFLNN

pLDDT: mean 84.38, std 11.96, range [40.69, 96.0]

Organism: Tectimicrobiota bacterium (NCBI:txid2528274)